Protein AF-A0AAW8BSP0-F1 (afdb_monomer)

Solvent-accessible surface area (backbone atoms only — not comparable to full-atom values): 15642 Å² total; per-residue (Å²): 99,43,58,55,54,44,43,53,48,24,67,73,67,71,40,68,67,51,38,51,46,32,51,64,54,60,49,64,58,32,33,24,66,40,60,62,90,90,38,46,43,70,46,43,40,60,46,49,47,79,73,30,43,68,37,95,66,91,45,80,42,33,35,24,36,36,39,100,58,91,50,92,86,66,68,40,82,83,30,73,35,34,33,34,24,55,13,67,70,35,55,87,58,88,92,28,16,53,53,50,27,48,71,46,22,64,62,52,14,68,76,49,76,31,57,40,44,40,22,22,35,53,29,28,36,36,30,74,41,82,73,48,71,69,46,53,52,51,45,50,50,45,39,76,39,87,77,64,96,67,80,58,65,72,45,44,76,48,29,34,70,63,43,46,52,54,41,25,57,38,42,67,72,70,46,50,72,70,56,41,27,53,47,33,34,67,68,10,29,46,63,61,52,49,51,51,51,56,44,65,41,23,49,60,55,39,50,43,47,51,57,43,48,57,55,44,57,64,50,22,79,84,30,69,69,49,43,50,51,66,69,30,65,69,46,34,41,23,43,14,52,43,26,45,45,21,38,42,56,71,72,40,78,85,67,54,84,42,21,60,59,23,17,55,51,26,52,55,44,34,76,72,37,97,43,70,69,56,26,52,27,17,49,37,34,19,52,21,20,46,52,42,39,76,71,66,54,67,74,131

Mean predicted aligned error: 4.92 Å

Secondary structure (DSSP, 8-state):
-HHHHHHHHHHHH--HHHHHHHHHHHSPPEEEEEE-TTS-HHHHHHHHTTTSEE-SSS-SEEEEEEESB--TT---TTEEEEEEE-GGGS-SSTT-HHHHHHHHHHHHHHHHSS-EEEE-HHHHHHHHS---HHHHHHHHHHHH-S--S---HHHHHHHHHHHHHHHHHHHHTT--HHHHHHHHHHHT-HHHHHHHHHHHTHHHHHHHHHHHHHHHHHHHTT-HHHHHHHHSHHHHHHHHHHHHHHHHHTT-----SSHHHHHHHHH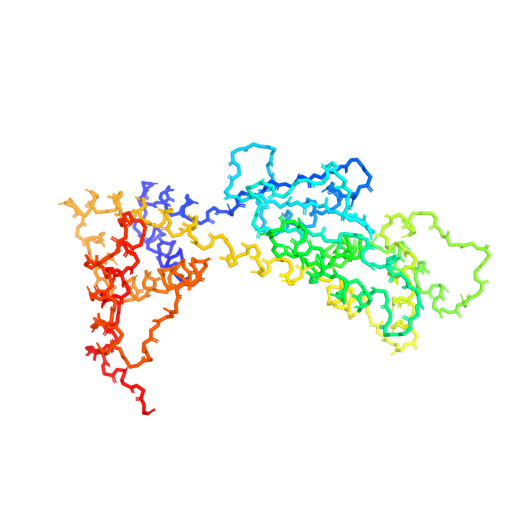HHHHHS-SHHHHHHHHHHHHHHHHHHHTT----

Structure (mmCIF, N/CA/C/O backbone):
data_AF-A0AAW8BSP0-F1
#
_entry.id   AF-A0AAW8BSP0-F1
#
loop_
_atom_site.group_PDB
_atom_site.id
_atom_site.type_symbol
_atom_site.label_atom_id
_atom_site.label_alt_id
_atom_site.label_comp_id
_atom_site.label_asym_id
_atom_site.label_entity_id
_atom_site.label_seq_id
_atom_site.pdbx_PDB_ins_code
_atom_site.Cartn_x
_atom_site.Cartn_y
_atom_site.Cartn_z
_atom_site.occupancy
_atom_site.B_iso_or_equiv
_atom_site.auth_seq_id
_atom_site.auth_comp_id
_atom_site.auth_asym_id
_atom_site.auth_atom_id
_atom_site.pdbx_PDB_model_num
ATOM 1 N N . MET A 1 1 ? -2.019 -6.595 11.411 1.00 85.69 1 MET A N 1
ATOM 2 C CA . MET A 1 1 ? -2.309 -6.876 12.837 1.00 85.69 1 MET A CA 1
ATOM 3 C C . MET A 1 1 ? -3.800 -7.025 13.116 1.00 85.69 1 MET A C 1
ATOM 5 O O . MET A 1 1 ? -4.221 -8.151 13.319 1.00 85.69 1 MET A O 1
ATOM 9 N N . PHE A 1 2 ? -4.626 -5.964 13.109 1.00 92.69 2 PHE A N 1
ATOM 10 C CA . PHE A 1 2 ? -6.056 -6.115 13.465 1.00 92.69 2 PHE A CA 1
ATOM 11 C C . PHE A 1 2 ? -6.812 -7.033 12.495 1.00 92.69 2 PHE A C 1
ATOM 13 O O . PHE A 1 2 ? -7.542 -7.918 12.922 1.00 92.69 2 PHE A O 1
ATOM 20 N N . VAL A 1 3 ? -6.571 -6.863 11.190 1.00 93.31 3 VAL A N 1
ATOM 21 C CA . VAL A 1 3 ? -7.114 -7.730 10.130 1.00 93.31 3 VAL A CA 1
ATOM 22 C C . VAL A 1 3 ? -6.788 -9.203 10.401 1.00 93.31 3 VAL A C 1
ATOM 24 O O . VAL A 1 3 ? -7.657 -10.058 10.259 1.00 93.31 3 VAL A O 1
ATOM 27 N N . ASP A 1 4 ? -5.557 -9.500 10.824 1.00 93.62 4 ASP A N 1
ATOM 28 C CA . ASP A 1 4 ? -5.098 -10.867 11.084 1.00 93.62 4 ASP A CA 1
ATOM 29 C C . ASP A 1 4 ? -5.803 -11.461 12.309 1.00 93.62 4 ASP A C 1
ATOM 31 O O . ASP A 1 4 ? -6.301 -12.585 12.242 1.00 93.62 4 ASP A O 1
ATOM 35 N N . GLN A 1 5 ? -5.916 -10.680 13.391 1.00 95.25 5 GLN A N 1
ATOM 36 C CA . GLN A 1 5 ? -6.641 -11.065 14.606 1.00 95.25 5 GLN A CA 1
ATOM 37 C C . GLN A 1 5 ? -8.118 -11.346 14.307 1.00 95.25 5 GLN A C 1
ATOM 39 O O . GLN A 1 5 ? -8.630 -12.411 14.650 1.00 95.25 5 GLN A O 1
ATOM 44 N N . LEU A 1 6 ? -8.785 -10.443 13.585 1.00 96.50 6 LEU A N 1
ATOM 45 C CA . LEU A 1 6 ? -10.183 -10.607 13.188 1.00 96.50 6 LEU A CA 1
ATOM 46 C C . LEU A 1 6 ? -10.377 -11.801 12.244 1.00 96.50 6 LEU A C 1
ATOM 48 O O . LEU A 1 6 ? -11.334 -12.554 12.391 1.00 96.50 6 LEU A O 1
ATOM 52 N N . THR A 1 7 ? -9.457 -12.023 11.305 1.00 95.00 7 THR A N 1
ATOM 53 C CA . THR A 1 7 ? -9.506 -13.180 10.398 1.00 95.00 7 THR A CA 1
ATOM 54 C C . THR A 1 7 ? -9.348 -14.490 11.164 1.00 95.00 7 THR A C 1
ATOM 56 O O . THR A 1 7 ? -10.057 -15.461 10.895 1.00 95.00 7 THR A O 1
ATOM 59 N N . GLN A 1 8 ? -8.430 -14.538 12.131 1.00 93.88 8 GLN A N 1
ATOM 60 C CA . GLN A 1 8 ? -8.238 -15.716 12.969 1.00 93.88 8 GLN A CA 1
ATOM 61 C C . GLN A 1 8 ? -9.464 -15.977 13.850 1.00 93.88 8 GLN A C 1
ATOM 63 O O . GLN A 1 8 ? -9.906 -17.122 13.951 1.00 93.88 8 GLN A O 1
ATOM 68 N N . PHE A 1 9 ? -10.037 -14.930 14.443 1.00 96.19 9 PHE A N 1
ATOM 69 C CA . PHE A 1 9 ? -11.263 -15.021 15.229 1.00 96.19 9 PHE A CA 1
ATOM 70 C C . PHE A 1 9 ? -12.445 -15.513 14.385 1.00 96.19 9 PHE A C 1
ATOM 72 O O . PHE A 1 9 ? -13.088 -16.491 14.759 1.00 96.19 9 PHE A O 1
ATOM 79 N N . ALA A 1 10 ? -12.660 -14.937 13.199 1.00 95.06 10 ALA A N 1
ATOM 80 C CA . ALA A 1 10 ? -13.721 -15.342 12.278 1.00 95.06 10 ALA A CA 1
ATOM 81 C C . ALA A 1 10 ? -13.650 -16.834 11.911 1.00 95.06 10 ALA A C 1
ATOM 83 O O . ALA A 1 10 ? -14.671 -17.517 11.878 1.00 95.06 10 ALA A O 1
ATOM 84 N N . ARG A 1 11 ? -12.438 -17.364 11.687 1.00 93.81 11 ARG A N 1
ATOM 85 C CA . ARG A 1 11 ? -12.227 -18.796 11.409 1.00 93.81 11 ARG A CA 1
ATOM 86 C C . ARG A 1 11 ? -12.615 -19.696 12.582 1.00 93.81 11 ARG A C 1
ATOM 88 O O . ARG A 1 11 ? -13.077 -20.804 12.345 1.00 93.81 11 ARG A O 1
ATOM 95 N N . ARG A 1 12 ? -12.406 -19.245 13.824 1.00 93.19 12 ARG A N 1
ATOM 96 C CA . ARG A 1 12 ? -12.744 -20.007 15.039 1.00 93.19 12 ARG A CA 1
ATOM 97 C C . ARG A 1 12 ? -14.230 -19.932 15.378 1.00 93.19 12 ARG A C 1
ATOM 99 O O . ARG A 1 12 ? -14.793 -20.934 15.792 1.00 93.19 12 ARG A O 1
ATOM 106 N N . ALA A 1 13 ? -14.842 -18.762 15.202 1.00 90.50 13 ALA A N 1
ATOM 107 C CA . ALA A 1 13 ? -16.245 -18.531 15.533 1.00 90.50 13 ALA A CA 1
ATOM 108 C C . ALA A 1 13 ? -17.213 -19.268 14.591 1.00 90.50 13 ALA A C 1
ATOM 110 O O . ALA A 1 13 ? -18.338 -19.551 14.982 1.00 90.50 13 ALA A O 1
ATOM 111 N N . ALA A 1 14 ? -16.787 -19.564 13.354 1.00 85.62 14 ALA A N 1
ATOM 112 C CA . ALA A 1 14 ? -17.609 -20.191 12.312 1.00 85.62 14 ALA A CA 1
ATOM 113 C C . ALA A 1 14 ? -18.944 -19.459 12.017 1.00 85.62 14 ALA A C 1
ATOM 115 O O . ALA A 1 14 ? -19.852 -20.035 11.422 1.00 85.62 14 ALA A O 1
ATOM 116 N N . ASP A 1 15 ? -19.049 -18.173 12.377 1.00 93.00 15 ASP A N 1
ATOM 117 C CA . ASP A 1 15 ? -20.200 -17.312 12.089 1.00 93.00 15 ASP A CA 1
ATOM 118 C C . ASP A 1 15 ? -19.992 -16.567 10.759 1.00 93.00 15 ASP A C 1
ATOM 120 O O . ASP A 1 15 ? -19.016 -15.830 10.567 1.00 93.00 15 ASP A O 1
ATOM 124 N N . GLN A 1 16 ? -20.941 -16.728 9.834 1.00 94.19 16 GLN A N 1
ATOM 125 C CA . GLN A 1 16 ? -20.895 -16.116 8.506 1.00 94.19 16 GLN A CA 1
ATOM 126 C C . GLN A 1 16 ? -20.916 -14.579 8.547 1.00 94.19 16 GLN A C 1
ATOM 128 O O . GLN A 1 16 ? -20.313 -13.937 7.685 1.00 94.19 16 GLN A O 1
ATOM 133 N N . ARG A 1 17 ? -21.563 -13.971 9.547 1.00 95.75 17 ARG A N 1
ATOM 134 C CA . ARG A 1 17 ? -21.595 -12.512 9.736 1.00 95.75 17 ARG A CA 1
ATOM 135 C C . ARG A 1 17 ? -20.207 -11.995 10.096 1.00 95.75 17 ARG A C 1
ATOM 137 O O . ARG A 1 17 ? -19.723 -11.061 9.461 1.00 95.75 17 ARG A O 1
ATOM 144 N N . ILE A 1 18 ? -19.531 -12.654 11.039 1.00 96.56 18 ILE A N 1
ATOM 145 C CA . ILE A 1 18 ? -18.160 -12.309 11.451 1.00 96.56 18 ILE A CA 1
ATOM 146 C C . ILE A 1 18 ? -17.188 -12.531 10.286 1.00 96.56 18 ILE A C 1
ATOM 148 O O . ILE A 1 18 ? -16.335 -11.682 10.021 1.00 96.56 18 ILE A O 1
ATOM 152 N N . ALA A 1 19 ? -17.352 -13.619 9.528 1.00 96.38 19 ALA A N 1
ATOM 153 C CA . ALA A 1 19 ? -16.568 -13.869 8.319 1.00 96.38 19 ALA A CA 1
ATOM 154 C C . ALA A 1 19 ? -16.761 -12.773 7.254 1.00 96.38 19 ALA A C 1
ATOM 156 O O . ALA A 1 19 ? -15.785 -12.330 6.645 1.00 96.38 19 ALA A O 1
ATOM 157 N N . ALA A 1 20 ? -17.991 -12.288 7.058 1.00 96.88 20 ALA A N 1
ATOM 158 C CA . ALA A 1 20 ? -18.279 -11.197 6.130 1.00 96.88 20 ALA A CA 1
ATOM 159 C C . ALA A 1 20 ? -17.648 -9.866 6.578 1.00 96.88 20 ALA A C 1
ATOM 161 O O . ALA A 1 20 ? -17.080 -9.154 5.745 1.00 96.88 20 ALA A O 1
ATOM 162 N N . ILE A 1 21 ? -17.690 -9.550 7.878 1.00 97.56 21 ILE A N 1
ATOM 163 C CA . ILE A 1 21 ? -17.008 -8.377 8.451 1.00 97.56 21 ILE A CA 1
ATOM 164 C C . ILE A 1 21 ? -15.495 -8.491 8.216 1.00 97.56 21 ILE A C 1
ATOM 166 O O . ILE A 1 21 ? -14.883 -7.576 7.659 1.00 97.56 21 ILE A O 1
ATOM 170 N N . ALA A 1 22 ? -14.894 -9.637 8.554 1.00 96.81 22 ALA A N 1
ATOM 171 C CA . ALA A 1 22 ? -13.467 -9.887 8.361 1.00 96.81 22 ALA A CA 1
ATOM 172 C C . ALA A 1 22 ? -13.041 -9.717 6.893 1.00 96.81 22 ALA A C 1
ATOM 174 O O . ALA A 1 22 ? -12.048 -9.045 6.613 1.00 96.81 22 ALA A O 1
ATOM 175 N N . ALA A 1 23 ? -13.820 -10.254 5.949 1.00 95.50 23 ALA A N 1
ATOM 176 C CA . ALA A 1 23 ? -13.547 -10.133 4.519 1.00 95.50 23 ALA A CA 1
ATOM 177 C C . ALA A 1 23 ? -13.573 -8.674 4.030 1.00 95.50 23 ALA A C 1
ATOM 179 O O . ALA A 1 23 ? -12.696 -8.273 3.262 1.00 95.50 23 ALA A O 1
ATOM 180 N N . ARG A 1 24 ? -14.527 -7.8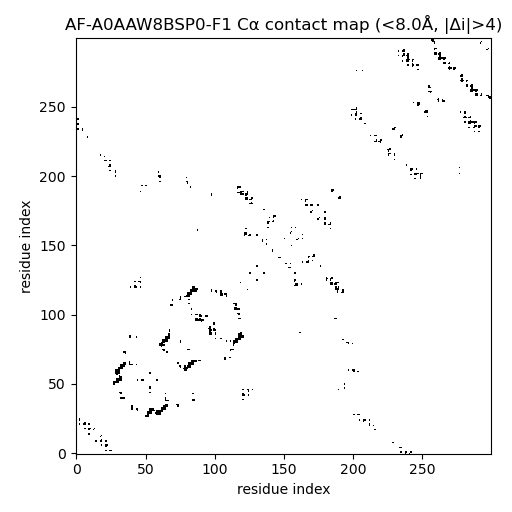51 4.493 1.00 94.62 24 ARG A N 1
ATOM 181 C CA . ARG A 1 24 ? -14.589 -6.421 4.127 1.00 94.62 24 ARG A CA 1
ATOM 182 C C . ARG A 1 24 ? -13.399 -5.632 4.664 1.00 94.62 24 ARG A C 1
ATOM 184 O O . ARG A 1 24 ? -12.837 -4.805 3.946 1.00 94.62 24 ARG A O 1
ATOM 191 N N . VAL A 1 25 ? -12.992 -5.899 5.903 1.00 95.12 25 VAL A N 1
ATOM 192 C CA . VAL A 1 25 ? -11.829 -5.243 6.521 1.00 95.12 25 VAL A CA 1
ATOM 193 C C . VAL A 1 25 ? -10.529 -5.662 5.827 1.00 95.12 25 VAL A C 1
ATOM 195 O O . VAL A 1 25 ? -9.652 -4.823 5.622 1.00 95.12 25 VAL A O 1
ATOM 198 N N . ALA A 1 26 ? -10.422 -6.930 5.418 1.00 94.25 26 ALA A N 1
ATOM 199 C CA . ALA A 1 26 ? -9.259 -7.491 4.729 1.00 94.25 26 ALA A CA 1
ATOM 200 C C . ALA A 1 26 ? -9.170 -7.135 3.235 1.00 94.25 26 ALA A C 1
ATOM 202 O O . ALA A 1 26 ? -8.127 -7.359 2.619 1.00 94.25 26 ALA A O 1
ATOM 203 N N . ALA A 1 27 ? -10.240 -6.606 2.635 1.00 94.38 27 ALA A N 1
ATOM 204 C CA . ALA A 1 27 ? -10.259 -6.282 1.215 1.00 94.38 27 ALA A CA 1
ATOM 205 C C . ALA A 1 27 ? -9.121 -5.302 0.853 1.00 94.38 27 ALA A C 1
ATOM 207 O O . ALA A 1 27 ? -8.896 -4.331 1.586 1.00 94.38 27 ALA A O 1
ATOM 208 N N . PRO A 1 28 ? -8.427 -5.477 -0.288 1.00 94.81 28 PRO A N 1
ATOM 209 C CA . PRO A 1 28 ? -7.423 -4.517 -0.732 1.00 94.81 28 PRO A CA 1
ATOM 210 C C . PRO A 1 28 ? -7.990 -3.095 -0.854 1.00 94.81 28 PRO A C 1
ATOM 212 O O . PRO A 1 28 ? -9.195 -2.882 -1.045 1.00 94.81 28 PRO A O 1
ATOM 215 N N . LEU A 1 29 ? -7.120 -2.092 -0.736 1.00 96.06 29 LEU A N 1
ATOM 216 C CA . LEU A 1 29 ? -7.512 -0.713 -1.020 1.00 96.06 29 LEU A CA 1
ATOM 217 C C . LEU A 1 29 ? -7.855 -0.563 -2.500 1.00 96.06 29 LEU A C 1
ATOM 219 O O . LEU A 1 29 ? -7.195 -1.145 -3.364 1.00 96.06 29 LEU A O 1
ATOM 223 N N . ARG A 1 30 ? -8.884 0.233 -2.778 1.00 97.56 30 ARG A N 1
ATOM 224 C CA . ARG A 1 30 ? -9.273 0.600 -4.134 1.00 97.56 30 ARG A CA 1
ATOM 225 C C . ARG A 1 30 ? -8.497 1.837 -4.548 1.00 97.56 30 ARG A C 1
ATOM 227 O O . ARG A 1 30 ? -8.588 2.867 -3.882 1.00 97.56 30 ARG A O 1
ATOM 234 N N . VAL A 1 31 ? -7.752 1.744 -5.639 1.00 98.19 31 VAL A N 1
ATOM 235 C CA . VAL A 1 31 ? -6.923 2.840 -6.150 1.00 98.19 31 VAL A CA 1
ATOM 236 C C . VAL A 1 31 ? -7.391 3.200 -7.547 1.00 98.19 31 VAL A C 1
ATOM 238 O O . VAL A 1 31 ? -7.557 2.324 -8.390 1.00 98.19 31 VAL A O 1
ATOM 241 N N . ARG A 1 32 ? -7.573 4.488 -7.818 1.00 98.06 32 ARG A N 1
ATOM 242 C CA . ARG A 1 32 ? -7.823 4.981 -9.171 1.00 98.06 32 ARG A CA 1
ATOM 243 C C . ARG A 1 32 ? -6.571 5.651 -9.706 1.00 98.06 32 ARG A C 1
ATOM 245 O O . ARG A 1 32 ? -6.010 6.536 -9.066 1.00 98.06 32 ARG A O 1
ATOM 252 N N . VAL A 1 33 ? -6.147 5.228 -10.892 1.00 98.12 33 VAL A N 1
ATOM 253 C CA . VAL A 1 33 ? -4.972 5.769 -11.583 1.00 98.12 33 VAL A CA 1
ATOM 254 C C . VAL A 1 33 ? -5.448 6.695 -12.694 1.00 98.12 33 VAL A C 1
ATOM 256 O O . VAL A 1 33 ? -6.197 6.272 -13.572 1.00 98.12 33 VAL A O 1
ATOM 259 N N . ARG A 1 34 ? -5.033 7.962 -12.648 1.00 96.25 34 ARG A N 1
ATOM 260 C CA . ARG A 1 34 ? -5.441 9.019 -13.588 1.00 96.25 34 ARG A CA 1
ATOM 261 C C . ARG A 1 34 ? -4.217 9.656 -14.231 1.00 96.25 34 ARG A C 1
ATOM 263 O O . ARG A 1 34 ? -3.118 9.554 -13.704 1.00 96.25 34 ARG A O 1
ATOM 270 N N . GLY A 1 35 ? -4.399 10.295 -15.377 1.00 95.75 35 GLY A N 1
ATOM 271 C CA . GLY A 1 35 ? -3.331 11.000 -16.079 1.00 95.75 35 GLY A CA 1
ATOM 272 C C . GLY A 1 35 ? -3.694 11.263 -17.531 1.00 95.75 35 GLY A C 1
ATOM 273 O O . GLY A 1 35 ? -4.653 10.693 -18.057 1.00 95.75 35 GLY A O 1
ATOM 274 N N . ARG A 1 36 ? -2.935 12.147 -18.180 1.00 94.69 36 ARG A N 1
ATOM 275 C CA . ARG A 1 36 ? -3.124 12.464 -19.602 1.00 94.69 36 ARG A CA 1
ATOM 276 C C . ARG A 1 36 ? -2.783 11.267 -20.496 1.00 94.69 36 ARG A C 1
ATOM 278 O O . ARG A 1 36 ? -2.034 10.367 -20.114 1.00 94.69 36 ARG A O 1
ATOM 285 N N . LEU A 1 37 ? -3.280 11.266 -21.732 1.00 92.12 37 LEU A N 1
ATOM 286 C CA . LEU A 1 37 ? -2.928 10.226 -22.701 1.00 92.12 37 LEU A CA 1
ATOM 287 C C . LEU A 1 37 ? -1.404 10.154 -22.907 1.00 92.12 37 LEU A C 1
ATOM 289 O O . LEU A 1 37 ? -0.706 11.167 -22.971 1.00 92.12 37 LEU A O 1
ATOM 293 N N . GLY A 1 38 ? -0.882 8.928 -22.992 1.00 92.62 38 GLY A N 1
ATOM 294 C CA . GLY A 1 38 ? 0.531 8.667 -23.275 1.00 92.62 38 GLY A CA 1
ATOM 295 C C . GLY A 1 38 ? 1.485 8.683 -22.073 1.00 92.62 38 GLY A C 1
ATOM 296 O O . GLY A 1 38 ? 2.639 8.287 -22.244 1.00 92.62 38 GLY A O 1
ATOM 297 N N . VAL A 1 39 ? 1.049 9.043 -20.856 1.00 95.94 39 VAL A N 1
ATOM 298 C CA . VAL A 1 39 ? 1.916 8.973 -19.648 1.00 95.94 39 VAL A CA 1
ATOM 299 C C . VAL A 1 39 ? 2.081 7.560 -19.096 1.00 95.94 39 VAL A C 1
ATOM 301 O O . VAL A 1 39 ? 2.918 7.333 -18.232 1.00 95.94 39 VAL A O 1
ATOM 304 N N . GLY A 1 40 ? 1.320 6.590 -19.609 1.00 96.25 40 GLY A N 1
ATOM 305 C CA . GLY A 1 40 ? 1.412 5.187 -19.199 1.00 96.25 40 GLY A CA 1
ATOM 306 C C . GLY A 1 40 ? 0.534 4.814 -18.003 1.00 96.25 40 GLY A C 1
ATOM 307 O O . GLY A 1 40 ? 0.916 3.940 -17.229 1.00 96.25 40 GLY A O 1
ATOM 308 N N . CYS A 1 41 ? -0.646 5.432 -17.852 1.00 97.06 41 CYS A N 1
ATOM 309 C CA . CYS A 1 41 ? -1.601 5.090 -16.790 1.00 97.06 41 CYS A CA 1
ATOM 310 C C . CYS A 1 41 ? -1.949 3.597 -16.756 1.00 97.06 41 CYS A C 1
ATOM 312 O O . CYS A 1 41 ? -1.995 3.023 -15.676 1.00 97.06 41 CYS A O 1
ATOM 314 N N . SER A 1 42 ? -2.143 2.951 -17.911 1.00 96.62 42 SER A N 1
ATOM 315 C CA . SER A 1 42 ? -2.439 1.512 -17.987 1.00 96.62 42 SER A CA 1
ATOM 316 C C . SER A 1 42 ? -1.294 0.651 -17.445 1.00 96.62 42 SER A C 1
ATOM 318 O O . SER A 1 42 ? -1.531 -0.309 -16.714 1.00 96.62 42 SER A O 1
ATOM 320 N N . THR A 1 43 ? -0.048 1.021 -17.746 1.00 96.69 43 THR A N 1
ATOM 321 C CA . THR A 1 43 ? 1.154 0.351 -17.237 1.00 96.69 43 THR A CA 1
ATOM 322 C C . THR A 1 43 ? 1.266 0.496 -15.721 1.00 96.69 43 THR A C 1
ATOM 324 O O . THR A 1 43 ? 1.450 -0.499 -15.022 1.00 96.69 43 THR A O 1
ATOM 327 N N . VAL A 1 44 ? 1.097 1.718 -15.201 1.00 97.81 44 VAL A N 1
ATOM 328 C CA . VAL A 1 44 ? 1.124 1.987 -13.754 1.00 97.81 44 VAL A CA 1
ATOM 329 C C . VAL A 1 44 ? -0.018 1.255 -13.047 1.00 97.81 44 VAL A C 1
ATOM 331 O O . VAL A 1 44 ? 0.222 0.566 -12.062 1.00 97.81 44 VAL A O 1
ATOM 334 N N . ALA A 1 45 ? -1.241 1.322 -13.579 1.00 98.00 45 ALA A N 1
ATOM 335 C CA . ALA A 1 45 ? -2.400 0.593 -13.068 1.00 98.00 45 ALA A CA 1
ATOM 336 C C . ALA A 1 45 ? -2.137 -0.914 -12.986 1.00 98.00 45 ALA A C 1
ATOM 338 O O . ALA A 1 45 ? -2.359 -1.527 -11.944 1.00 98.00 45 ALA A O 1
ATOM 339 N N . ARG A 1 46 ? -1.599 -1.518 -14.050 1.00 97.19 46 ARG A N 1
ATOM 340 C CA . ARG A 1 46 ? -1.271 -2.946 -14.059 1.00 97.19 46 ARG A CA 1
ATOM 341 C C . ARG A 1 46 ? -0.209 -3.302 -13.017 1.00 97.19 46 ARG A C 1
ATOM 343 O O . ARG A 1 46 ? -0.339 -4.335 -12.366 1.00 97.19 46 ARG A O 1
ATOM 350 N N . ALA A 1 47 ? 0.809 -2.459 -12.834 1.00 96.56 47 ALA A N 1
ATOM 351 C CA . ALA A 1 47 ? 1.828 -2.678 -11.810 1.00 96.56 47 ALA A CA 1
ATOM 352 C C . ALA A 1 47 ? 1.215 -2.598 -10.403 1.00 96.56 47 ALA A C 1
ATOM 354 O O . ALA A 1 47 ? 1.367 -3.523 -9.607 1.00 96.56 47 ALA A O 1
ATOM 355 N N . LEU A 1 48 ? 0.447 -1.543 -10.119 1.00 97.62 48 LEU A N 1
ATOM 356 C CA . LEU A 1 48 ? -0.219 -1.334 -8.830 1.00 97.62 48 LEU A CA 1
ATOM 357 C C . LEU A 1 48 ? -1.284 -2.396 -8.516 1.00 97.62 48 LEU A C 1
ATOM 359 O O . LEU A 1 48 ? -1.502 -2.712 -7.345 1.00 97.62 48 LEU A O 1
ATOM 363 N N . GLY A 1 49 ? -1.880 -3.009 -9.541 1.00 96.88 49 GLY A N 1
ATOM 364 C CA . GLY A 1 49 ? -2.838 -4.112 -9.421 1.00 96.88 49 GLY A CA 1
ATOM 365 C C . GLY A 1 49 ? -2.309 -5.354 -8.692 1.00 96.88 49 GLY A C 1
ATOM 366 O O . GLY A 1 49 ? -3.085 -6.238 -8.343 1.00 96.88 49 GLY A O 1
ATOM 367 N N . ARG A 1 50 ? -0.997 -5.441 -8.429 1.00 94.81 50 ARG A N 1
ATOM 368 C CA . ARG A 1 50 ? -0.402 -6.501 -7.596 1.00 94.81 50 ARG A CA 1
ATOM 369 C C . ARG A 1 50 ? -0.632 -6.310 -6.095 1.00 94.81 50 ARG A C 1
ATOM 371 O O . ARG A 1 50 ? -0.511 -7.280 -5.353 1.00 94.81 50 ARG A O 1
ATOM 378 N N . TRP A 1 51 ? -0.967 -5.097 -5.659 1.00 96.50 51 TRP A N 1
ATOM 379 C CA . TRP A 1 51 ? -1.186 -4.759 -4.246 1.00 96.50 51 TRP A CA 1
ATOM 380 C C . TRP A 1 51 ? -2.572 -4.182 -3.968 1.00 96.50 51 TRP A C 1
ATOM 382 O O . TRP A 1 51 ? -3.061 -4.265 -2.842 1.00 96.50 51 TRP A O 1
ATOM 392 N N . PHE A 1 52 ? -3.198 -3.587 -4.981 1.00 97.50 52 PHE A N 1
ATOM 393 C CA . PHE A 1 52 ? -4.435 -2.832 -4.842 1.00 97.50 52 PHE A CA 1
ATOM 394 C C . PHE A 1 52 ? -5.477 -3.288 -5.856 1.00 97.50 52 PHE A C 1
ATOM 396 O O . PHE A 1 52 ? -5.150 -3.791 -6.929 1.00 97.50 52 PHE A O 1
ATOM 403 N N . THR A 1 53 ? -6.744 -3.035 -5.546 1.00 97.81 53 THR A N 1
ATOM 404 C CA . THR A 1 53 ? -7.827 -3.174 -6.520 1.00 97.81 53 THR A CA 1
ATOM 405 C C . THR A 1 53 ? -7.876 -1.896 -7.347 1.00 97.81 53 THR A C 1
ATOM 407 O O . THR A 1 53 ? -8.295 -0.854 -6.844 1.00 97.81 53 THR A O 1
ATOM 410 N N . VAL A 1 54 ? -7.433 -1.936 -8.604 1.00 97.75 54 VAL A N 1
ATOM 411 C CA . VAL A 1 54 ? -7.498 -0.745 -9.461 1.00 97.75 54 VAL A CA 1
ATOM 412 C C . VAL A 1 54 ? -8.911 -0.570 -10.011 1.00 97.75 54 VAL A C 1
ATOM 414 O O . VAL A 1 54 ? -9.475 -1.507 -10.571 1.00 97.75 54 VAL A O 1
ATOM 417 N N . VAL A 1 55 ? -9.487 0.620 -9.830 1.00 97.50 55 VAL A N 1
ATOM 418 C CA . VAL A 1 55 ? -10.874 0.938 -10.205 1.00 97.50 55 VAL A CA 1
ATOM 419 C C . VAL A 1 55 ? -10.963 2.263 -10.958 1.00 97.50 55 VAL A C 1
ATOM 421 O O . VAL A 1 55 ? -10.135 3.155 -10.779 1.00 97.50 55 VAL A O 1
ATOM 424 N N . GLU A 1 56 ? -12.006 2.421 -11.768 1.00 93.50 56 GLU A N 1
ATOM 425 C CA . GLU A 1 56 ? -12.279 3.668 -12.500 1.00 93.50 56 GLU A CA 1
ATOM 426 C C . GLU A 1 56 ? -13.082 4.681 -11.669 1.00 93.50 56 GLU A C 1
ATOM 428 O O . GLU A 1 56 ? -12.965 5.894 -11.855 1.00 93.50 56 GLU A O 1
ATOM 433 N N . SER A 1 57 ? -13.878 4.198 -10.712 1.00 92.06 57 SER A N 1
ATOM 434 C CA . SER A 1 57 ? -14.729 5.016 -9.844 1.00 92.06 57 SER A CA 1
ATOM 435 C C . SER A 1 57 ? -14.839 4.409 -8.443 1.00 92.06 57 SER A C 1
ATOM 437 O O . SER A 1 57 ? -14.574 3.222 -8.252 1.00 92.06 57 SER A O 1
ATOM 439 N N . GLY A 1 58 ? -15.205 5.231 -7.453 1.00 91.62 58 GLY A N 1
ATOM 440 C CA . GLY A 1 58 ? -15.370 4.776 -6.068 1.00 91.62 58 GLY A CA 1
ATOM 441 C C . GLY A 1 58 ? -14.066 4.311 -5.411 1.00 91.62 58 GLY A C 1
ATOM 442 O O . GLY A 1 58 ? -14.087 3.392 -4.596 1.00 91.62 58 GLY A O 1
ATOM 443 N N . ALA A 1 59 ? -12.932 4.902 -5.793 1.00 95.75 59 ALA A N 1
ATOM 444 C CA . ALA A 1 59 ? -11.643 4.591 -5.192 1.00 95.75 59 ALA A CA 1
ATOM 445 C C . ALA A 1 59 ? -11.529 5.136 -3.765 1.00 95.75 59 ALA A C 1
ATOM 447 O O . ALA A 1 59 ? -12.129 6.152 -3.419 1.00 95.75 59 ALA A O 1
ATOM 448 N N . ASP A 1 60 ? -10.715 4.465 -2.955 1.00 95.62 60 ASP A N 1
ATOM 449 C CA . ASP A 1 60 ? -10.325 4.961 -1.638 1.00 95.62 60 ASP A CA 1
ATOM 450 C C . ASP A 1 60 ? -9.198 5.998 -1.756 1.00 95.62 60 ASP A C 1
ATOM 452 O O . ASP A 1 60 ? -9.062 6.859 -0.889 1.00 95.62 60 ASP A O 1
ATOM 456 N N . LEU A 1 61 ? -8.385 5.896 -2.817 1.00 96.50 61 LEU A N 1
ATOM 457 C CA . LEU A 1 61 ? -7.241 6.758 -3.102 1.00 96.50 61 LEU A CA 1
ATOM 458 C C . LEU A 1 61 ? -7.126 7.030 -4.601 1.00 96.50 61 LEU A C 1
ATOM 460 O O . LEU A 1 61 ? -7.297 6.127 -5.424 1.00 96.50 61 LEU A O 1
ATOM 464 N N . ASP A 1 62 ? -6.723 8.248 -4.936 1.00 97.19 62 ASP A N 1
ATOM 465 C CA . ASP A 1 62 ? -6.392 8.639 -6.299 1.00 97.19 62 ASP A CA 1
ATOM 466 C C . ASP A 1 62 ? -4.880 8.805 -6.469 1.00 97.19 62 ASP A C 1
ATOM 468 O O . ASP A 1 62 ? -4.211 9.429 -5.641 1.00 97.19 62 ASP A O 1
ATOM 472 N N . VAL A 1 63 ? -4.351 8.279 -7.571 1.00 98.06 63 VAL A N 1
ATOM 473 C CA . VAL A 1 63 ? -2.951 8.418 -7.982 1.00 98.06 63 VAL A CA 1
ATOM 474 C C . VAL A 1 63 ? -2.910 9.115 -9.334 1.00 98.06 63 VAL A C 1
ATOM 476 O O . VAL A 1 63 ? -3.478 8.623 -10.312 1.00 98.06 63 VAL A O 1
ATOM 479 N N . GLN A 1 64 ? -2.230 10.256 -9.391 1.00 98.00 64 GLN A N 1
ATOM 480 C CA . GLN A 1 64 ? -1.991 10.985 -10.633 1.00 98.00 64 GLN A CA 1
ATOM 481 C C . GLN A 1 64 ? -0.719 10.455 -11.300 1.00 98.00 64 GLN A C 1
ATOM 483 O O . GLN A 1 64 ? 0.280 10.225 -10.633 1.00 98.00 64 GLN A O 1
ATOM 488 N N . VAL A 1 65 ? -0.721 10.274 -12.614 1.00 98.25 65 VAL A N 1
ATOM 489 C CA . VAL A 1 65 ? 0.461 9.880 -13.387 1.00 98.25 65 VAL A CA 1
ATOM 490 C C . VAL A 1 65 ? 0.848 11.029 -14.297 1.00 98.25 65 VAL A C 1
ATOM 492 O O . VAL A 1 65 ? 0.030 11.528 -15.069 1.00 98.25 65 VAL A O 1
ATOM 495 N N . ILE A 1 66 ? 2.113 11.415 -14.218 1.00 97.50 66 ILE A N 1
ATOM 496 C CA . ILE A 1 66 ? 2.751 12.390 -15.098 1.00 97.50 66 ILE A CA 1
ATOM 497 C C . ILE A 1 66 ? 3.944 11.728 -15.790 1.00 97.50 66 ILE A C 1
ATOM 499 O O . ILE A 1 66 ? 4.391 10.651 -15.394 1.00 97.50 66 ILE A O 1
ATOM 503 N N . ALA A 1 67 ? 4.463 12.363 -16.834 1.00 95.12 67 ALA A N 1
ATOM 504 C CA . ALA A 1 67 ? 5.683 11.921 -17.502 1.00 95.12 67 ALA A CA 1
ATOM 505 C C . ALA A 1 67 ? 6.445 13.134 -18.031 1.00 95.12 67 ALA A C 1
ATOM 507 O O . ALA A 1 67 ? 5.815 14.041 -18.580 1.00 95.12 67 ALA A O 1
ATOM 508 N N . GLU A 1 68 ? 7.775 13.094 -17.911 1.00 87.12 68 GLU A N 1
ATOM 509 C CA . GLU A 1 68 ? 8.759 14.083 -18.390 1.00 87.12 68 GLU A CA 1
ATOM 510 C C . GLU A 1 68 ? 8.652 15.487 -17.775 1.00 87.12 68 GLU A C 1
ATOM 512 O O . GLU A 1 68 ? 9.651 16.010 -17.290 1.00 87.12 68 GLU A O 1
ATOM 517 N N . VAL A 1 69 ? 7.478 16.111 -17.805 1.00 90.25 69 VAL A N 1
ATOM 518 C CA . VAL A 1 69 ? 7.183 17.460 -17.308 1.00 90.25 69 VAL A CA 1
ATOM 519 C C . VAL A 1 69 ? 5.758 17.509 -16.763 1.00 90.25 69 VAL A C 1
ATOM 521 O O . VAL A 1 69 ? 4.891 16.766 -17.230 1.00 90.25 69 VAL A O 1
ATOM 524 N N . VAL A 1 70 ? 5.513 18.404 -15.804 1.00 93.06 70 VAL A N 1
ATOM 525 C CA . VAL A 1 70 ? 4.152 18.765 -15.385 1.00 93.06 70 VAL A CA 1
ATOM 526 C C . VAL A 1 70 ? 3.560 19.684 -16.446 1.00 93.06 70 VAL A C 1
ATOM 528 O O . VAL A 1 70 ? 4.120 20.741 -16.739 1.00 93.06 70 VAL A O 1
ATOM 531 N N . LYS A 1 71 ? 2.450 19.268 -17.051 1.00 90.94 71 LYS A N 1
ATOM 532 C CA . LYS A 1 71 ? 1.716 20.063 -18.038 1.00 90.94 71 LYS A CA 1
ATOM 533 C C . LYS A 1 71 ? 0.542 20.811 -17.398 1.00 90.94 71 LYS A C 1
ATOM 535 O O . LYS A 1 71 ? 0.083 20.401 -16.336 1.00 90.94 71 LYS A O 1
ATOM 540 N N . PRO A 1 72 ? 0.003 21.865 -18.039 1.00 86.44 72 PRO A N 1
ATOM 541 C CA . PRO A 1 72 ? -1.164 22.585 -17.522 1.00 86.44 72 PRO A CA 1
ATOM 542 C C . PRO A 1 72 ? -2.395 21.695 -17.305 1.00 86.44 72 PRO A C 1
ATOM 544 O O . PRO A 1 72 ? -3.169 21.924 -16.380 1.00 86.44 72 PRO A O 1
ATOM 547 N N . GLU A 1 73 ? -2.576 20.670 -18.141 1.00 85.81 73 GLU A N 1
ATOM 548 C CA . GLU A 1 73 ? -3.653 19.687 -18.002 1.00 85.81 73 GLU A CA 1
ATOM 549 C C . GLU A 1 73 ? -3.418 18.642 -16.894 1.00 85.81 73 GLU A C 1
ATOM 551 O O . GLU A 1 73 ? -4.339 17.894 -16.553 1.00 85.81 73 GLU A O 1
ATOM 556 N N . ASP A 1 74 ? -2.212 18.564 -16.323 1.00 90.12 74 ASP A N 1
ATOM 557 C CA . ASP A 1 74 ? -1.927 17.651 -15.220 1.00 90.12 74 ASP A CA 1
ATOM 558 C C . ASP A 1 74 ? -2.506 18.225 -13.919 1.00 90.12 74 ASP A C 1
ATOM 560 O O . ASP A 1 74 ? -2.011 19.198 -13.356 1.00 90.12 74 ASP A O 1
ATOM 564 N N . SER A 1 75 ? -3.565 17.589 -13.416 1.00 86.12 75 SER A N 1
ATOM 565 C CA . SER A 1 75 ? -4.185 17.939 -12.138 1.00 86.12 75 SER A CA 1
ATOM 566 C C . SER A 1 75 ? -4.053 16.799 -11.140 1.00 86.12 7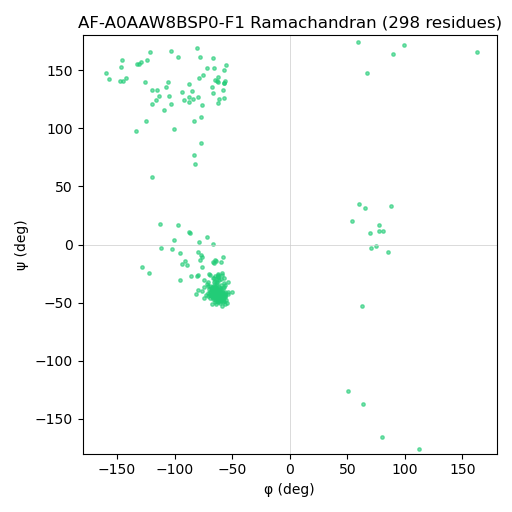5 SER A C 1
ATOM 568 O O . SER A 1 75 ? -4.525 15.686 -11.374 1.00 86.12 75 SER A O 1
ATOM 570 N N . ALA A 1 76 ? -3.470 17.099 -9.983 1.00 86.38 76 ALA A N 1
ATOM 571 C CA . ALA A 1 76 ? -3.414 16.191 -8.843 1.00 86.38 76 ALA A CA 1
ATOM 572 C C . ALA A 1 76 ? -4.526 16.459 -7.813 1.00 86.38 76 ALA A C 1
ATOM 574 O O . ALA A 1 76 ? -4.442 15.994 -6.679 1.00 86.38 76 ALA A O 1
ATOM 575 N N . SER A 1 77 ? -5.585 17.190 -8.185 1.00 89.31 77 SER A N 1
ATOM 576 C CA . SER A 1 77 ? -6.700 17.456 -7.271 1.00 89.31 77 SER A CA 1
ATOM 577 C C . SER A 1 77 ? -7.308 16.146 -6.752 1.00 89.31 77 SER A C 1
ATOM 579 O O . SER A 1 77 ? -7.634 15.234 -7.526 1.00 89.31 77 SER A O 1
ATOM 581 N N . GLY A 1 78 ? 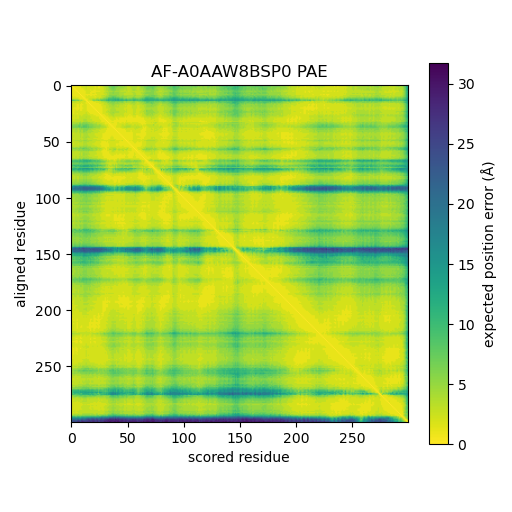-7.393 16.036 -5.423 1.00 89.06 78 GLY A N 1
ATOM 582 C CA . GLY A 1 78 ? -7.847 14.841 -4.707 1.00 89.06 78 GLY A CA 1
ATOM 583 C C . GLY A 1 78 ? -6.887 13.644 -4.744 1.00 89.06 78 GLY A C 1
ATOM 584 O O . GLY A 1 78 ? -7.183 12.627 -4.120 1.00 89.06 78 GLY A O 1
ATOM 585 N N . ALA A 1 79 ? -5.755 13.734 -5.450 1.00 94.81 79 ALA A N 1
ATOM 586 C CA . ALA A 1 79 ? -4.745 12.684 -5.463 1.00 94.81 79 ALA A CA 1
ATOM 587 C C . ALA A 1 79 ? -3.937 12.688 -4.163 1.00 94.81 79 ALA A C 1
ATOM 589 O O . ALA A 1 79 ? -3.663 13.733 -3.578 1.00 94.81 79 ALA A O 1
ATOM 590 N N . VAL A 1 80 ? -3.525 11.503 -3.722 1.00 95.88 80 VAL A N 1
ATOM 591 C CA . VAL A 1 80 ? -2.651 11.351 -2.545 1.00 95.88 80 VAL A CA 1
ATOM 592 C C . VAL A 1 80 ? -1.170 11.278 -2.917 1.00 95.88 80 VAL A C 1
ATOM 594 O O . VAL A 1 80 ? -0.299 11.414 -2.059 1.00 95.88 80 VAL A O 1
ATOM 597 N N . LEU A 1 81 ? -0.896 11.018 -4.195 1.00 97.56 81 LEU A N 1
ATOM 598 C CA . LEU A 1 81 ? 0.425 10.830 -4.773 1.00 97.56 81 LEU A CA 1
ATOM 599 C C . LEU A 1 81 ? 0.357 11.124 -6.273 1.00 97.56 81 LEU A C 1
ATOM 601 O O . LEU A 1 81 ? -0.598 10.725 -6.947 1.00 97.56 81 LEU A O 1
ATOM 605 N N . ALA A 1 82 ? 1.406 11.747 -6.794 1.00 98.12 82 ALA A N 1
ATOM 606 C CA . ALA A 1 82 ? 1.711 11.755 -8.211 1.00 98.12 82 ALA A CA 1
ATOM 607 C C . ALA A 1 82 ? 2.901 10.825 -8.513 1.00 98.12 82 ALA A C 1
ATOM 609 O O . ALA A 1 82 ? 3.873 10.753 -7.764 1.00 98.12 82 ALA A O 1
ATOM 610 N N . VAL A 1 83 ? 2.828 10.095 -9.620 1.00 98.44 83 VAL A N 1
ATOM 611 C CA . VAL A 1 83 ? 3.883 9.205 -10.106 1.00 98.44 83 VAL A CA 1
ATOM 612 C C . VAL A 1 83 ? 4.488 9.825 -11.356 1.00 98.44 83 VAL A C 1
ATOM 614 O O . VAL A 1 83 ? 3.805 9.953 -12.374 1.00 98.44 83 VAL A O 1
ATOM 617 N N . LEU A 1 84 ? 5.770 10.187 -11.290 1.00 98.06 84 LEU A N 1
ATOM 618 C CA . LEU A 1 84 ? 6.572 10.534 -12.460 1.00 98.06 84 LEU A CA 1
ATOM 619 C C . LEU A 1 84 ? 6.967 9.238 -13.169 1.00 98.06 84 LEU A C 1
ATOM 621 O O . LEU A 1 84 ? 7.996 8.632 -12.874 1.00 98.06 84 LEU A O 1
ATOM 625 N N . ASN A 1 85 ? 6.099 8.780 -14.068 1.00 97.56 85 ASN A N 1
ATOM 626 C CA . ASN A 1 85 ? 6.322 7.565 -14.836 1.00 97.56 85 ASN A CA 1
ATOM 627 C C . ASN A 1 85 ? 7.304 7.810 -15.992 1.00 97.56 85 ASN A C 1
ATOM 629 O O . ASN A 1 85 ? 7.494 8.944 -16.438 1.00 97.56 85 ASN A O 1
ATOM 633 N N . LYS A 1 86 ? 7.881 6.718 -16.508 1.00 95.38 86 LYS A N 1
ATOM 634 C CA . LYS A 1 86 ? 8.973 6.728 -17.497 1.00 95.38 86 LYS A CA 1
ATOM 635 C C . LYS A 1 86 ? 10.215 7.441 -16.967 1.00 95.38 86 LYS A C 1
ATOM 637 O O . LYS A 1 86 ? 10.924 8.126 -17.702 1.00 95.38 86 LYS A O 1
ATOM 642 N N . ALA A 1 87 ? 10.455 7.305 -15.664 1.00 95.12 87 ALA A N 1
ATOM 643 C CA . ALA A 1 87 ? 11.614 7.886 -15.003 1.00 95.12 87 ALA A CA 1
ATOM 644 C C . ALA A 1 87 ? 12.935 7.415 -15.638 1.00 95.12 87 ALA A C 1
ATOM 646 O O . ALA A 1 87 ? 13.884 8.189 -15.705 1.00 95.12 87 ALA A O 1
ATOM 647 N N . ASP A 1 88 ? 12.951 6.207 -16.206 1.00 94.00 88 ASP A N 1
ATOM 648 C CA . ASP A 1 88 ? 14.043 5.623 -16.994 1.00 94.00 88 ASP A CA 1
ATOM 649 C C . ASP A 1 88 ? 14.436 6.419 -18.254 1.00 94.00 88 ASP A C 1
ATOM 651 O O . ASP A 1 88 ? 15.526 6.217 -18.786 1.00 94.00 88 ASP A O 1
ATOM 655 N N . LEU A 1 89 ? 13.601 7.362 -18.697 1.00 91.31 89 LEU A N 1
ATOM 656 C CA . LEU A 1 89 ? 13.886 8.253 -19.825 1.00 91.31 89 LEU A CA 1
ATOM 657 C C . LEU A 1 89 ? 14.349 9.651 -19.383 1.00 91.31 89 LEU A C 1
ATOM 659 O O . LEU A 1 89 ? 14.537 10.535 -20.221 1.00 91.31 89 LEU A O 1
ATOM 663 N N . THR A 1 90 ? 14.524 9.888 -18.078 1.00 85.94 90 THR A N 1
ATOM 664 C CA . THR A 1 90 ? 14.847 11.223 -17.552 1.00 85.94 90 THR A CA 1
ATOM 665 C C . THR A 1 90 ? 16.340 11.510 -17.633 1.00 85.94 90 THR A C 1
ATOM 667 O O . THR A 1 90 ? 17.034 11.479 -16.628 1.00 85.94 90 THR A O 1
ATOM 670 N N . GLY A 1 91 ? 16.831 11.832 -18.829 1.00 78.44 91 GLY A N 1
ATOM 671 C CA . GLY A 1 91 ? 18.240 12.165 -19.052 1.00 78.44 91 GLY A CA 1
ATOM 672 C C . GLY A 1 91 ? 19.187 10.973 -18.844 1.00 78.44 91 GLY A C 1
ATOM 673 O O . GLY A 1 91 ? 18.958 10.089 -18.029 1.00 78.44 91 GLY A O 1
ATOM 674 N N . PHE A 1 92 ? 20.285 10.934 -19.596 1.00 70.31 92 PHE A N 1
ATOM 675 C CA . PHE A 1 92 ? 21.232 9.805 -19.566 1.00 70.31 92 PHE A CA 1
ATOM 676 C C . PHE A 1 92 ? 22.607 10.177 -18.982 1.00 70.31 92 PHE A C 1
ATOM 678 O O . PHE A 1 92 ? 23.581 9.463 -19.198 1.00 70.31 92 PHE A O 1
ATOM 685 N N . GLY A 1 93 ? 22.700 11.300 -18.262 1.00 71.69 93 GLY A N 1
ATOM 686 C CA . GLY A 1 93 ? 23.935 11.776 -17.628 1.00 71.69 93 GLY A CA 1
ATOM 687 C C . GLY A 1 93 ? 23.985 11.526 -16.115 1.00 71.69 93 GLY A C 1
ATOM 688 O O . GLY A 1 93 ? 22.963 11.249 -15.491 1.00 71.69 93 GLY A O 1
ATOM 689 N N . GLY A 1 94 ? 25.174 11.670 -15.521 1.00 81.81 94 GLY A N 1
ATOM 690 C CA . GLY A 1 94 ? 25.379 11.576 -14.068 1.00 81.81 94 GLY A CA 1
ATOM 691 C C . GLY A 1 94 ? 25.068 10.189 -13.493 1.00 81.81 94 GLY A C 1
ATOM 692 O O . GLY A 1 94 ? 25.408 9.176 -14.100 1.00 81.81 94 GLY A O 1
ATOM 693 N N . ASP A 1 95 ? 24.385 10.155 -12.345 1.00 85.75 95 ASP A N 1
ATOM 694 C CA . ASP A 1 95 ? 24.021 8.932 -11.602 1.00 85.75 95 ASP A CA 1
ATOM 695 C C . ASP A 1 95 ? 22.911 8.088 -12.272 1.00 85.75 95 ASP A C 1
ATOM 697 O O . ASP A 1 95 ? 22.430 7.100 -11.711 1.00 85.75 95 ASP A O 1
ATOM 701 N N . GLY A 1 96 ? 22.496 8.463 -13.486 1.00 89.69 96 GLY A N 1
ATOM 702 C CA . GLY A 1 96 ? 21.534 7.736 -14.309 1.00 89.69 96 GLY A CA 1
ATOM 703 C C . GLY A 1 96 ? 20.100 8.282 -14.250 1.00 89.69 96 GLY A C 1
ATOM 704 O O . GLY A 1 96 ? 19.771 9.146 -13.431 1.00 89.69 96 GLY A O 1
ATOM 705 N N . PRO A 1 97 ? 19.211 7.761 -15.117 1.00 92.69 97 PRO A N 1
ATOM 706 C CA . PRO A 1 97 ? 17.903 8.365 -15.375 1.00 92.69 97 PRO A CA 1
ATOM 707 C C . PRO A 1 97 ? 16.974 8.362 -14.157 1.00 92.69 97 PRO A C 1
ATOM 709 O O . PRO A 1 97 ? 16.272 9.338 -13.907 1.00 92.69 97 PRO A O 1
ATOM 712 N N . MET A 1 98 ? 17.008 7.304 -13.338 1.00 94.19 98 MET A N 1
ATOM 713 C CA . MET A 1 98 ? 16.193 7.244 -12.120 1.00 94.19 98 MET A CA 1
ATOM 714 C C . MET A 1 98 ? 16.613 8.304 -11.095 1.00 94.19 98 MET A C 1
ATOM 716 O O . MET A 1 98 ? 15.749 8.935 -10.495 1.00 94.19 98 MET A O 1
ATOM 720 N N . ALA A 1 99 ? 17.917 8.543 -10.923 1.00 93.19 99 ALA A N 1
ATOM 721 C CA . ALA A 1 99 ? 18.418 9.566 -10.007 1.00 93.19 99 ALA A CA 1
ATOM 722 C C . ALA A 1 99 ? 18.056 10.978 -10.495 1.00 93.19 99 ALA A C 1
ATOM 724 O O . ALA A 1 99 ? 17.589 11.810 -9.715 1.00 93.19 99 ALA A O 1
ATOM 725 N N . ALA A 1 100 ? 18.184 11.225 -11.800 1.00 93.81 100 ALA A N 1
ATOM 726 C CA . ALA A 1 100 ? 17.760 12.475 -12.419 1.00 93.81 100 ALA A CA 1
ATOM 727 C C . ALA A 1 100 ? 16.240 12.702 -12.301 1.00 93.81 100 ALA A C 1
ATOM 729 O O . ALA A 1 100 ? 15.804 13.819 -12.023 1.00 93.81 100 ALA A O 1
ATOM 730 N N . ALA A 1 101 ? 15.421 11.655 -12.439 1.00 95.25 101 ALA A N 1
ATOM 731 C CA . ALA A 1 101 ? 13.983 11.728 -12.180 1.00 95.25 101 ALA A CA 1
ATOM 732 C C . ALA A 1 101 ? 13.680 12.059 -10.712 1.00 95.25 101 ALA A C 1
ATOM 734 O O . ALA A 1 101 ? 12.881 12.959 -10.442 1.00 95.25 101 ALA A O 1
ATOM 735 N N . SER A 1 102 ? 14.348 11.391 -9.765 1.00 95.19 102 SER A N 1
ATOM 736 C CA . SER A 1 102 ? 14.222 11.678 -8.331 1.00 95.19 102 SER A CA 1
ATOM 737 C C . SER A 1 102 ? 14.551 13.135 -8.009 1.00 95.19 102 SER A C 1
ATOM 739 O O . SER A 1 102 ? 13.804 13.780 -7.278 1.00 95.19 102 SER A O 1
ATOM 741 N N . ALA A 1 103 ? 15.613 13.689 -8.602 1.00 94.94 103 ALA A N 1
ATOM 742 C CA . ALA A 1 103 ? 16.031 15.074 -8.376 1.00 94.94 103 ALA A CA 1
ATOM 743 C C . ALA A 1 103 ? 14.981 16.115 -8.815 1.00 94.94 103 ALA A C 1
ATOM 745 O O . ALA A 1 103 ? 14.942 17.213 -8.266 1.00 94.94 103 ALA A O 1
ATOM 746 N N . ARG A 1 104 ? 14.099 15.772 -9.764 1.00 94.88 104 ARG A N 1
ATOM 747 C CA . ARG A 1 104 ? 13.021 16.651 -10.260 1.00 94.88 104 ARG A CA 1
ATOM 748 C C . ARG A 1 104 ? 11.719 16.531 -9.469 1.00 94.88 104 ARG A C 1
ATOM 750 O O . ARG A 1 104 ? 10.861 17.408 -9.545 1.00 94.88 104 ARG A O 1
ATOM 757 N N . CYS A 1 105 ? 11.554 15.459 -8.697 1.00 97.00 105 CYS A N 1
ATOM 758 C CA . CYS A 1 105 ? 10.328 15.202 -7.945 1.00 97.00 105 CYS A CA 1
ATOM 759 C C . CYS A 1 105 ? 9.965 16.310 -6.933 1.00 97.00 105 CYS A C 1
ATOM 761 O O . CYS A 1 105 ? 8.775 16.622 -6.839 1.00 97.00 105 CYS A O 1
ATOM 763 N N . PRO A 1 106 ? 10.906 16.959 -6.211 1.00 97.62 106 PRO A N 1
ATOM 764 C CA . PRO A 1 106 ? 10.570 18.071 -5.317 1.00 97.62 106 PRO A CA 1
ATOM 765 C C . PRO A 1 106 ? 9.936 19.268 -6.037 1.00 97.62 106 PRO A C 1
ATOM 767 O O . PRO A 1 106 ? 8.925 19.792 -5.574 1.00 97.62 106 PRO A O 1
ATOM 770 N N . GLU A 1 107 ? 10.476 19.656 -7.196 1.00 96.94 107 GLU A N 1
ATOM 771 C CA . GLU A 1 107 ? 9.927 20.738 -8.025 1.00 96.94 107 GLU A CA 1
ATOM 772 C C . GLU A 1 107 ? 8.501 20.402 -8.480 1.00 96.94 107 GLU A C 1
ATOM 774 O O . GLU A 1 107 ? 7.572 21.186 -8.294 1.00 96.94 107 GLU A O 1
ATOM 779 N N . PHE A 1 108 ? 8.294 19.192 -8.999 1.00 97.06 108 PHE A N 1
ATOM 780 C CA . PHE A 1 108 ? 6.968 18.746 -9.427 1.00 97.06 108 PHE A CA 1
ATOM 781 C C . PHE A 1 108 ? 5.984 18.618 -8.264 1.00 97.06 108 PHE A C 1
ATOM 783 O O . PHE A 1 108 ? 4.794 18.875 -8.441 1.00 97.06 108 PHE A O 1
ATOM 790 N N . SER A 1 109 ? 6.470 18.264 -7.073 1.00 97.06 109 SER A N 1
ATOM 791 C CA . SER A 1 109 ? 5.641 18.214 -5.868 1.00 97.06 109 SER A CA 1
ATOM 792 C C . SER A 1 109 ? 5.140 19.604 -5.488 1.00 97.06 109 SER A C 1
ATOM 794 O O . SER A 1 109 ? 3.971 19.755 -5.138 1.00 97.06 109 SER A O 1
ATOM 796 N N . ALA A 1 110 ? 5.991 20.629 -5.609 1.00 96.38 110 ALA A N 1
ATOM 797 C CA . ALA A 1 110 ? 5.597 22.016 -5.376 1.00 96.38 110 ALA A CA 1
ATOM 798 C C . ALA A 1 110 ? 4.540 22.491 -6.387 1.00 96.38 110 ALA A C 1
ATOM 800 O O . ALA A 1 110 ? 3.589 23.164 -5.998 1.00 96.38 110 ALA A O 1
ATOM 801 N N . LEU A 1 111 ? 4.663 22.096 -7.660 1.00 95.81 111 LEU A N 1
ATOM 802 C CA . LEU A 1 111 ? 3.695 22.443 -8.708 1.00 95.81 111 LEU A CA 1
ATOM 803 C C . LEU A 1 111 ? 2.337 21.750 -8.529 1.00 95.81 111 LEU A C 1
ATOM 805 O O . LEU A 1 111 ? 1.297 22.362 -8.759 1.00 95.81 111 LEU A O 1
ATOM 809 N N . LEU A 1 112 ? 2.334 20.474 -8.138 1.00 95.56 112 LEU A N 1
ATOM 810 C CA . LEU A 1 112 ? 1.114 19.664 -8.042 1.00 95.56 112 LEU A CA 1
ATOM 811 C C . LEU A 1 112 ? 0.450 19.704 -6.659 1.00 95.56 112 LEU A C 1
ATOM 813 O O . LEU A 1 112 ? -0.687 19.255 -6.520 1.00 95.56 112 LEU A O 1
ATOM 817 N N . GLY A 1 113 ? 1.148 20.198 -5.634 1.00 95.31 113 GLY A N 1
ATOM 818 C CA . GLY A 1 113 ? 0.658 20.239 -4.252 1.00 95.31 113 GLY A CA 1
ATOM 819 C C . GLY A 1 113 ? 0.548 18.865 -3.581 1.00 95.31 113 GLY A C 1
ATOM 820 O O . GLY A 1 113 ? -0.016 18.752 -2.494 1.00 95.31 113 GLY A O 1
ATOM 821 N N . VAL A 1 114 ? 1.082 17.816 -4.207 1.00 96.12 114 VAL A N 1
ATOM 822 C CA . VAL A 1 114 ? 1.120 16.445 -3.685 1.00 96.12 114 VAL A CA 1
ATOM 823 C C . VAL A 1 114 ? 2.535 15.892 -3.823 1.00 96.12 114 VAL A C 1
ATOM 825 O O . VAL A 1 114 ? 3.269 16.333 -4.707 1.00 96.12 114 VAL A O 1
ATOM 828 N N . PRO A 1 115 ? 2.942 14.906 -3.006 1.00 97.00 115 PRO A N 1
ATOM 829 C CA . PRO A 1 115 ? 4.214 14.226 -3.213 1.00 97.00 115 PRO A CA 1
ATOM 830 C C . PRO A 1 115 ? 4.299 13.636 -4.623 1.00 97.00 115 PRO A C 1
ATOM 832 O O . PRO A 1 115 ? 3.318 13.076 -5.114 1.00 97.00 115 PRO A O 1
ATOM 835 N N . VAL A 1 116 ? 5.475 13.723 -5.239 1.00 98.38 116 VAL A N 1
ATOM 836 C CA . VAL A 1 116 ? 5.797 13.079 -6.516 1.00 98.38 116 VAL A CA 1
ATOM 837 C C . VAL A 1 116 ? 6.880 12.034 -6.284 1.00 98.38 116 VAL A C 1
ATOM 839 O O . VAL A 1 116 ? 7.873 12.325 -5.623 1.00 98.38 116 VAL A O 1
ATOM 842 N N . LEU A 1 117 ? 6.699 10.831 -6.832 1.00 98.38 117 LEU A N 1
ATOM 843 C CA . LEU A 1 117 ? 7.701 9.762 -6.799 1.00 98.38 117 LEU A CA 1
ATOM 844 C C . LEU A 1 117 ? 8.012 9.255 -8.213 1.00 98.38 117 LEU A C 1
ATOM 846 O O . LEU A 1 117 ? 7.085 9.116 -9.019 1.00 98.38 117 LEU A O 1
ATOM 850 N N . PRO A 1 118 ? 9.283 8.959 -8.535 1.00 97.75 118 PRO A N 1
ATOM 851 C CA . PRO A 1 118 ? 9.657 8.447 -9.841 1.00 97.75 118 PRO A CA 1
ATOM 852 C C . PRO A 1 118 ? 9.335 6.958 -9.955 1.00 97.75 118 PRO A C 1
ATOM 854 O O . PRO A 1 118 ? 9.502 6.184 -9.012 1.00 97.75 118 PRO A O 1
ATOM 857 N N . MET A 1 119 ? 8.906 6.539 -11.141 1.00 97.94 119 MET A N 1
ATOM 858 C CA . MET A 1 119 ? 8.670 5.135 -11.446 1.00 97.94 119 MET A CA 1
ATOM 859 C C . MET A 1 119 ? 9.024 4.823 -12.898 1.00 97.94 119 MET A C 1
ATOM 861 O O . MET A 1 119 ? 8.698 5.578 -13.815 1.00 97.94 119 MET A O 1
ATOM 865 N N . SER A 1 120 ? 9.631 3.664 -13.123 1.00 97.06 120 SER A N 1
ATOM 866 C CA . SER A 1 120 ? 9.657 3.029 -14.439 1.00 97.06 120 SER A CA 1
ATOM 867 C C . SER A 1 120 ? 8.600 1.928 -14.472 1.00 97.06 120 SER A C 1
ATOM 869 O O . SER A 1 120 ? 8.784 0.838 -13.926 1.00 97.06 120 SER A O 1
ATOM 871 N N . GLY A 1 121 ? 7.442 2.231 -15.065 1.00 95.69 121 GLY A N 1
ATOM 872 C CA . GLY A 1 121 ? 6.301 1.318 -15.076 1.00 95.69 121 GLY A CA 1
ATOM 873 C C . GLY A 1 121 ? 6.567 0.005 -15.814 1.00 95.69 121 GLY A C 1
ATOM 874 O O . GLY A 1 121 ? 6.155 -1.052 -15.338 1.00 95.69 121 GLY A O 1
ATOM 875 N N . LEU A 1 122 ? 7.264 0.049 -16.955 1.00 94.00 122 LEU A N 1
ATOM 876 C CA . LEU A 1 122 ? 7.600 -1.162 -17.713 1.00 94.00 122 LEU A CA 1
ATOM 877 C C . LEU A 1 122 ? 8.618 -2.018 -16.964 1.00 94.00 122 LEU A C 1
ATOM 879 O O . LEU A 1 122 ? 8.404 -3.221 -16.826 1.00 94.00 122 LEU A O 1
ATOM 883 N N . LEU A 1 123 ? 9.647 -1.398 -16.383 1.00 95.31 123 LEU A N 1
ATOM 884 C CA . LEU A 1 123 ? 10.618 -2.105 -15.555 1.00 95.31 123 LEU A CA 1
ATOM 885 C C . LEU A 1 123 ? 9.967 -2.756 -14.329 1.00 95.31 123 LEU A C 1
ATOM 887 O O . LEU A 1 123 ? 10.282 -3.896 -13.988 1.00 95.31 123 LEU A O 1
ATOM 891 N N . ALA A 1 124 ? 9.018 -2.062 -13.690 1.00 96.50 124 ALA A N 1
ATOM 892 C CA . ALA A 1 124 ? 8.232 -2.620 -12.595 1.00 96.50 124 ALA A CA 1
ATOM 893 C C . ALA A 1 124 ? 7.438 -3.853 -13.050 1.00 96.50 124 ALA A C 1
ATOM 895 O O . ALA A 1 124 ? 7.462 -4.880 -12.373 1.00 96.50 124 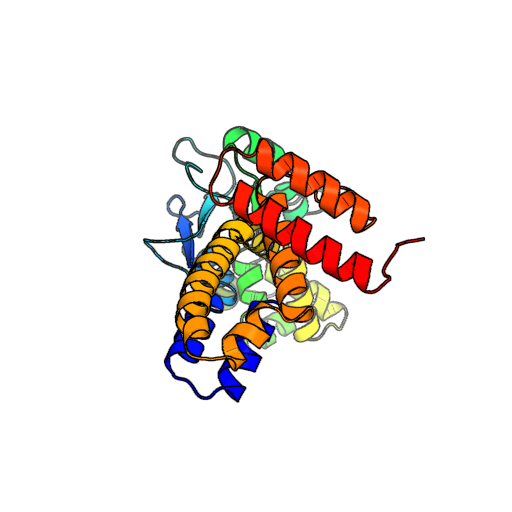ALA A O 1
ATOM 896 N N . LEU A 1 125 ? 6.775 -3.795 -14.210 1.00 95.00 125 LEU A N 1
ATOM 897 C CA . LEU A 1 125 ? 6.057 -4.947 -14.759 1.00 95.00 125 LEU A CA 1
ATOM 898 C C . LEU A 1 125 ? 6.993 -6.104 -15.101 1.00 95.00 125 LEU A C 1
ATOM 900 O O . LEU A 1 125 ? 6.694 -7.225 -14.713 1.00 95.00 125 LEU A O 1
ATOM 904 N N . ALA A 1 126 ? 8.130 -5.853 -15.748 1.00 93.50 126 ALA A N 1
ATOM 905 C CA . ALA A 1 126 ? 9.126 -6.882 -16.054 1.00 93.50 126 ALA A CA 1
ATOM 906 C C . ALA A 1 126 ? 9.724 -7.524 -14.788 1.00 93.50 126 ALA A C 1
ATOM 908 O O . ALA A 1 126 ? 10.158 -8.677 -14.793 1.00 93.50 126 ALA A O 1
ATOM 909 N N . ALA A 1 127 ? 9.763 -6.782 -13.680 1.00 94.31 127 ALA A N 1
ATOM 910 C CA . ALA A 1 127 ? 10.182 -7.310 -12.392 1.00 94.31 127 ALA A CA 1
ATOM 911 C C . ALA A 1 127 ? 9.099 -8.174 -11.734 1.00 94.31 127 ALA A C 1
ATOM 913 O O . ALA A 1 127 ? 9.420 -9.200 -11.127 1.00 94.31 127 ALA A O 1
ATOM 914 N N . LEU A 1 128 ? 7.830 -7.772 -11.819 1.00 93.12 128 LEU A N 1
ATOM 915 C CA . LEU A 1 128 ? 6.702 -8.432 -11.152 1.00 93.12 128 LEU A CA 1
ATOM 916 C C . LEU A 1 128 ? 6.201 -9.649 -11.932 1.00 93.12 128 LEU A C 1
ATOM 918 O O . LEU A 1 128 ? 5.984 -10.707 -11.339 1.00 93.12 128 LEU A O 1
ATOM 922 N N . ASP A 1 129 ? 6.104 -9.511 -13.247 1.00 90.12 129 ASP A N 1
ATOM 923 C CA . ASP A 1 129 ? 5.715 -10.554 -14.183 1.00 90.12 129 ASP A CA 1
ATOM 924 C C . ASP A 1 129 ? 6.992 -11.219 -14.700 1.00 90.12 129 ASP A C 1
ATOM 926 O O . ASP A 1 129 ? 7.933 -10.538 -15.096 1.00 90.12 129 ASP A O 1
ATOM 930 N N . ASP A 1 130 ? 7.066 -12.552 -14.689 1.00 85.38 130 ASP A N 1
ATOM 931 C CA . ASP A 1 130 ? 8.188 -13.222 -15.348 1.00 85.38 130 ASP A CA 1
ATOM 932 C C . ASP A 1 130 ? 8.141 -12.889 -16.852 1.00 85.38 130 ASP A C 1
ATOM 934 O O . ASP A 1 130 ? 7.127 -13.181 -17.498 1.00 85.38 130 ASP A O 1
ATOM 938 N N . PRO A 1 131 ? 9.200 -12.292 -17.438 1.00 86.44 131 PRO A N 1
ATOM 939 C CA . PRO A 1 131 ? 9.210 -11.954 -18.859 1.00 86.44 131 PRO A CA 1
ATOM 940 C C . PRO A 1 131 ? 9.142 -13.199 -19.763 1.00 86.44 131 PRO A C 1
ATOM 942 O O . PRO A 1 131 ? 8.849 -13.067 -20.956 1.00 86.44 131 PRO A O 1
ATOM 945 N N . GLY A 1 132 ? 9.366 -14.397 -19.213 1.00 91.06 132 GLY A N 1
ATOM 946 C CA . GLY A 1 132 ? 9.202 -15.676 -19.894 1.00 91.06 132 GLY A CA 1
ATOM 947 C C . GLY A 1 132 ? 10.467 -16.155 -20.605 1.00 91.06 132 GLY A C 1
ATOM 948 O O . GLY A 1 132 ? 11.413 -15.401 -20.848 1.00 91.06 132 GLY A O 1
ATOM 949 N N . ALA A 1 133 ? 10.486 -17.445 -20.950 1.00 92.31 133 ALA A N 1
ATOM 950 C CA . ALA A 1 133 ? 11.680 -18.131 -21.449 1.00 92.31 133 ALA A CA 1
ATOM 951 C C . ALA A 1 133 ? 12.281 -17.487 -22.713 1.00 92.31 133 ALA A C 1
ATOM 953 O O . ALA A 1 133 ? 13.499 -17.329 -22.791 1.00 92.31 133 ALA A O 1
ATOM 954 N N . ALA A 1 134 ? 11.444 -17.061 -23.665 1.00 91.62 134 ALA A N 1
ATOM 955 C CA . ALA A 1 134 ? 11.898 -16.438 -24.911 1.00 91.62 134 ALA A CA 1
ATOM 956 C C . ALA A 1 134 ? 12.630 -15.106 -24.669 1.00 91.62 134 ALA A C 1
ATOM 958 O O . ALA A 1 134 ? 13.712 -14.881 -25.210 1.00 91.62 134 ALA A O 1
ATOM 959 N N . ARG A 1 135 ? 12.093 -14.245 -23.793 1.00 92.88 135 ARG A N 1
ATOM 960 C CA . ARG A 1 135 ? 12.737 -12.970 -23.440 1.00 92.88 135 ARG A CA 1
ATOM 961 C C . ARG A 1 135 ? 14.028 -13.194 -22.657 1.00 92.88 135 ARG A C 1
ATOM 963 O O . ARG A 1 135 ? 15.016 -12.521 -22.928 1.00 92.88 135 ARG A O 1
ATOM 970 N N . TRP A 1 136 ? 14.066 -14.178 -21.755 1.00 94.94 136 TRP A N 1
ATOM 971 C CA . TRP A 1 136 ? 15.307 -14.558 -21.072 1.00 94.94 136 TRP A CA 1
ATOM 972 C C . TRP A 1 136 ? 16.378 -15.078 -22.031 1.00 94.94 136 TRP A C 1
ATOM 974 O O . TRP A 1 136 ? 17.547 -14.732 -21.871 1.00 94.94 136 TRP A O 1
ATOM 984 N N . ALA A 1 137 ? 16.006 -15.886 -23.026 1.00 92.88 137 ALA A N 1
ATOM 985 C CA . ALA A 1 137 ? 16.937 -16.351 -24.050 1.00 92.88 137 ALA A CA 1
ATOM 986 C C . ALA A 1 137 ? 17.508 -15.175 -24.858 1.00 92.88 137 ALA A C 1
ATOM 988 O O . ALA A 1 137 ? 18.723 -15.089 -25.022 1.00 92.88 137 ALA A O 1
ATOM 989 N N . ALA A 1 138 ? 16.659 -14.227 -25.265 1.00 92.62 138 ALA A N 1
ATOM 990 C CA . ALA A 1 138 ? 17.096 -13.017 -25.957 1.00 92.62 138 ALA A CA 1
ATOM 991 C C . ALA A 1 138 ? 18.047 -12.165 -25.096 1.00 92.62 138 ALA A C 1
ATOM 993 O O . ALA A 1 138 ? 19.099 -11.755 -25.572 1.00 92.62 138 ALA A O 1
ATOM 994 N N . LEU A 1 139 ? 17.742 -11.958 -23.810 1.00 94.50 139 LEU A N 1
ATOM 995 C CA . LEU A 1 139 ? 18.625 -11.227 -22.890 1.00 94.50 139 LEU A CA 1
ATOM 996 C C . LEU A 1 139 ? 19.989 -11.908 -22.716 1.00 94.50 139 LEU A C 1
ATOM 998 O O . LEU A 1 139 ? 21.009 -11.226 -22.664 1.00 94.50 139 LEU A O 1
ATOM 1002 N N . ARG A 1 140 ? 20.031 -13.245 -22.657 1.00 94.25 140 ARG A N 1
ATOM 1003 C CA . ARG A 1 140 ? 21.299 -13.992 -22.600 1.00 94.25 140 ARG A CA 1
ATOM 1004 C C . ARG A 1 140 ? 22.093 -13.876 -23.895 1.00 94.25 140 ARG A C 1
ATOM 1006 O O . ARG A 1 140 ? 23.305 -13.711 -23.825 1.00 94.25 140 ARG A O 1
ATOM 1013 N N . ALA A 1 141 ? 21.426 -13.920 -25.047 1.00 92.62 141 ALA A N 1
ATOM 1014 C CA . ALA A 1 141 ? 22.076 -13.708 -26.336 1.00 92.62 141 ALA A CA 1
ATOM 1015 C C . ALA A 1 141 ? 22.717 -12.312 -26.407 1.00 92.62 141 ALA A C 1
ATOM 1017 O O . ALA A 1 141 ? 23.891 -12.202 -26.734 1.00 92.62 141 ALA A O 1
ATOM 1018 N N . LEU A 1 142 ? 21.996 -11.269 -25.980 1.00 92.94 142 LEU A N 1
ATOM 1019 C CA . LEU A 1 142 ? 22.516 -9.896 -25.877 1.00 92.94 142 LEU A CA 1
ATOM 1020 C C . LEU A 1 142 ? 23.665 -9.756 -24.861 1.00 92.94 142 LEU A C 1
ATOM 1022 O O . LEU A 1 142 ? 24.564 -8.925 -25.007 1.00 92.94 142 LEU A O 1
ATOM 1026 N N . ALA A 1 143 ? 23.645 -10.556 -23.795 1.00 93.00 143 ALA A N 1
ATOM 1027 C CA . ALA A 1 143 ? 24.731 -10.577 -22.826 1.00 93.00 143 ALA A CA 1
ATOM 1028 C C . ALA A 1 143 ? 26.005 -11.208 -23.403 1.00 93.00 143 ALA A C 1
ATOM 1030 O O . ALA A 1 143 ? 27.088 -10.687 -23.128 1.00 93.00 143 ALA A O 1
ATOM 1031 N N . ALA A 1 144 ? 25.864 -12.262 -24.212 1.00 91.31 144 ALA A N 1
ATOM 1032 C CA . ALA A 1 144 ? 26.962 -12.946 -24.893 1.00 91.31 144 ALA A CA 1
ATOM 1033 C C . ALA A 1 144 ? 27.524 -12.144 -26.081 1.00 91.31 144 ALA A C 1
ATOM 1035 O O . ALA A 1 144 ? 28.737 -12.135 -26.272 1.00 91.31 144 ALA A O 1
ATOM 1036 N N . ASP A 1 145 ? 26.668 -11.442 -26.828 1.00 86.25 145 ASP A N 1
ATOM 1037 C CA . ASP A 1 145 ? 27.047 -10.599 -27.965 1.00 86.25 145 ASP A CA 1
ATOM 1038 C C . ASP A 1 145 ? 26.514 -9.156 -27.793 1.00 86.25 145 ASP A C 1
ATOM 1040 O O . ASP A 1 145 ? 25.310 -8.918 -27.934 1.00 86.25 145 ASP A O 1
ATOM 1044 N N . PRO A 1 146 ? 27.388 -8.176 -27.471 1.00 70.19 146 PRO A N 1
ATOM 1045 C CA . PRO A 1 146 ? 27.006 -6.776 -27.295 1.00 70.19 146 PRO A CA 1
ATOM 1046 C C . PRO A 1 146 ? 26.511 -6.076 -28.562 1.00 70.19 146 PRO A C 1
ATOM 1048 O O . PRO A 1 146 ? 25.947 -4.988 -28.430 1.00 70.19 146 PRO A O 1
ATOM 1051 N N . ALA A 1 147 ? 26.745 -6.635 -29.752 1.00 75.69 147 ALA A N 1
ATOM 1052 C CA . ALA A 1 147 ? 26.456 -5.992 -31.032 1.00 75.69 147 ALA A CA 1
ATOM 1053 C C . ALA A 1 147 ? 25.445 -6.803 -31.868 1.00 75.69 147 ALA A C 1
ATOM 1055 O O . ALA A 1 147 ? 25.734 -7.175 -33.007 1.00 75.69 147 ALA A O 1
ATOM 1056 N N . PRO A 1 148 ? 24.232 -7.066 -31.342 1.00 73.88 148 PRO A N 1
ATOM 1057 C CA . PRO A 1 148 ? 23.203 -7.753 -32.109 1.00 73.88 148 PRO A CA 1
ATOM 1058 C C . PRO A 1 148 ? 22.819 -6.924 -33.343 1.00 73.88 148 PRO A C 1
ATOM 1060 O O . PRO A 1 148 ? 22.685 -5.702 -33.273 1.00 73.88 148 PRO A O 1
ATOM 1063 N N . ALA A 1 149 ? 22.523 -7.592 -34.458 1.00 74.12 149 ALA A N 1
ATOM 1064 C CA . ALA A 1 149 ? 22.000 -6.916 -35.647 1.00 74.12 149 ALA A CA 1
ATOM 1065 C C . ALA A 1 149 ? 20.663 -6.189 -35.377 1.00 74.12 149 ALA A C 1
ATOM 1067 O O . ALA A 1 149 ? 20.363 -5.183 -36.015 1.00 74.12 149 ALA A O 1
ATOM 1068 N N . ALA A 1 150 ? 19.857 -6.690 -34.431 1.00 81.00 150 ALA A N 1
ATOM 1069 C CA . ALA A 1 150 ? 18.628 -6.047 -33.977 1.00 81.00 150 ALA A CA 1
ATOM 1070 C C . ALA A 1 150 ? 18.195 -6.544 -32.588 1.00 81.00 150 ALA A C 1
ATOM 1072 O O . ALA A 1 150 ? 18.347 -7.720 -32.256 1.00 81.00 150 ALA A O 1
ATOM 1073 N N . ILE A 1 151 ? 17.575 -5.660 -31.801 1.00 85.25 151 ILE A N 1
ATOM 1074 C CA . ILE A 1 151 ? 16.889 -6.031 -30.558 1.00 85.25 151 ILE A CA 1
ATOM 1075 C C . ILE A 1 151 ? 15.437 -6.419 -30.897 1.00 85.25 151 ILE A C 1
ATOM 1077 O O . ILE A 1 151 ? 14.735 -5.623 -31.529 1.00 85.25 151 ILE A O 1
ATOM 1081 N N . PRO A 1 152 ? 14.940 -7.602 -30.477 1.00 87.50 152 PRO A N 1
ATOM 1082 C CA . PRO A 1 152 ? 13.568 -8.016 -30.763 1.00 87.50 152 PRO A CA 1
ATOM 1083 C C . PRO A 1 152 ? 12.527 -7.019 -30.236 1.00 87.50 152 PRO A C 1
ATOM 1085 O O . PRO A 1 152 ? 12.557 -6.629 -29.067 1.00 87.50 152 PRO A O 1
ATOM 1088 N N . ARG A 1 153 ? 11.546 -6.652 -31.074 1.00 88.56 153 ARG A N 1
ATOM 1089 C CA . ARG A 1 153 ? 10.477 -5.700 -30.707 1.00 88.56 153 ARG A CA 1
ATOM 1090 C C . ARG A 1 153 ? 9.681 -6.141 -29.479 1.00 88.56 153 ARG A C 1
ATOM 1092 O O . ARG A 1 153 ? 9.327 -5.312 -28.651 1.00 88.56 153 ARG A O 1
ATOM 1099 N N . GLU A 1 154 ? 9.438 -7.440 -29.329 1.00 87.00 154 GLU A N 1
ATOM 1100 C CA . GLU A 1 154 ? 8.721 -7.997 -28.175 1.00 87.00 154 GLU A CA 1
ATOM 1101 C C . GLU A 1 154 ? 9.505 -7.904 -26.860 1.00 87.00 154 GLU A C 1
ATOM 1103 O O . GLU A 1 154 ? 8.907 -7.887 -25.778 1.00 87.00 154 GLU A O 1
ATOM 1108 N N . LEU A 1 155 ? 10.839 -7.861 -26.945 1.00 89.69 155 LEU A N 1
ATOM 1109 C CA . LEU A 1 155 ? 11.701 -7.634 -25.792 1.00 89.69 155 LEU A CA 1
ATOM 1110 C C . LEU A 1 155 ? 11.643 -6.158 -25.389 1.00 89.69 155 LEU A C 1
ATOM 1112 O O . LEU A 1 155 ? 11.402 -5.866 -24.222 1.00 89.69 155 LEU A O 1
ATOM 1116 N N . LEU A 1 156 ? 11.748 -5.243 -26.360 1.00 89.56 156 LEU A N 1
ATOM 1117 C CA . LEU A 1 156 ? 11.582 -3.802 -26.130 1.00 89.56 156 LEU A CA 1
ATOM 1118 C C . LEU A 1 156 ? 10.198 -3.465 -25.561 1.00 89.56 156 LEU A C 1
ATOM 1120 O O . LEU A 1 156 ? 10.101 -2.685 -24.622 1.00 89.56 156 LEU A O 1
ATOM 1124 N N . ALA A 1 157 ? 9.134 -4.085 -26.072 1.00 87.62 157 ALA A N 1
ATOM 1125 C CA . ALA A 1 157 ? 7.776 -3.862 -25.578 1.00 87.62 157 ALA A CA 1
ATOM 1126 C C . ALA A 1 157 ? 7.563 -4.358 -24.136 1.00 87.62 157 ALA A C 1
ATOM 1128 O O . ALA A 1 157 ? 6.700 -3.838 -23.433 1.00 87.62 157 ALA A O 1
ATOM 1129 N N . GLY A 1 158 ? 8.309 -5.383 -23.707 1.00 85.94 158 GLY A N 1
ATOM 1130 C CA . GLY A 1 158 ? 8.155 -5.991 -22.385 1.00 85.94 158 GLY A CA 1
ATOM 1131 C C . GLY A 1 158 ? 9.100 -5.449 -21.314 1.00 85.94 158 GLY A C 1
ATOM 1132 O O . GLY A 1 158 ? 8.739 -5.472 -20.143 1.00 85.94 158 GLY A O 1
ATOM 1133 N N . VAL A 1 159 ? 10.301 -5.012 -21.700 1.00 86.88 159 VAL A N 1
ATOM 1134 C CA . VAL A 1 159 ? 11.399 -4.692 -20.771 1.00 86.88 159 VAL A CA 1
ATOM 1135 C C . VAL A 1 159 ? 11.985 -3.300 -21.002 1.00 86.88 159 VAL A C 1
ATOM 1137 O O . VAL A 1 159 ? 12.608 -2.793 -20.085 1.00 86.88 159 VAL A O 1
ATOM 1140 N N . ASP A 1 160 ? 11.767 -2.700 -22.180 1.00 90.44 160 ASP A N 1
ATOM 1141 C CA . ASP A 1 160 ? 12.399 -1.463 -22.667 1.00 90.44 160 ASP A CA 1
ATOM 1142 C C . ASP A 1 160 ? 13.940 -1.501 -22.766 1.00 90.44 160 ASP A C 1
ATOM 1144 O O . ASP A 1 160 ? 14.594 -2.492 -22.439 1.00 90.44 160 ASP A O 1
ATOM 1148 N N . LEU A 1 161 ? 14.539 -0.440 -23.320 1.00 91.81 161 LEU A N 1
ATOM 1149 C CA . LEU A 1 161 ? 15.988 -0.373 -23.535 1.00 91.81 161 LEU A CA 1
ATOM 1150 C C . LEU A 1 161 ? 16.770 -0.267 -22.217 1.00 91.81 161 LEU A C 1
ATOM 1152 O O . LEU A 1 161 ? 17.848 -0.851 -22.092 1.00 91.81 161 LEU A O 1
ATOM 1156 N N . PHE A 1 162 ? 16.228 0.448 -21.233 1.00 92.75 162 PHE A N 1
ATOM 1157 C CA . PHE A 1 162 ? 16.855 0.633 -19.931 1.00 92.75 162 PHE A CA 1
ATOM 1158 C C . PHE A 1 162 ? 16.862 -0.679 -19.140 1.00 92.75 162 PHE A C 1
ATOM 1160 O O . PHE A 1 162 ? 17.907 -1.103 -18.637 1.00 92.75 162 PHE A O 1
ATOM 1167 N N . GLY A 1 163 ? 15.736 -1.393 -19.105 1.00 94.44 163 GLY A N 1
ATOM 1168 C CA . GLY A 1 163 ? 15.643 -2.711 -18.488 1.00 94.44 163 GLY A CA 1
ATOM 1169 C C . GLY A 1 163 ? 16.541 -3.747 -19.163 1.00 94.44 163 GLY A C 1
ATOM 1170 O O . GLY A 1 163 ? 17.190 -4.533 -18.464 1.00 94.44 163 GLY A O 1
ATOM 1171 N N . ILE A 1 164 ? 16.643 -3.722 -20.500 1.00 94.94 164 ILE A N 1
ATOM 1172 C CA . ILE A 1 164 ? 17.565 -4.585 -21.257 1.00 94.94 164 ILE A CA 1
ATOM 1173 C C . ILE A 1 164 ? 19.012 -4.296 -20.859 1.00 94.94 164 ILE A C 1
ATOM 1175 O O . ILE A 1 164 ? 19.749 -5.238 -20.569 1.00 94.94 164 ILE A O 1
ATOM 1179 N N . ALA A 1 165 ? 19.413 -3.024 -20.794 1.00 93.75 165 ALA A N 1
ATOM 1180 C CA . ALA A 1 165 ? 20.770 -2.640 -20.413 1.00 93.75 165 ALA A CA 1
ATOM 1181 C C . ALA A 1 165 ? 21.132 -3.142 -19.003 1.00 93.75 165 ALA A C 1
ATOM 1183 O O . ALA A 1 165 ? 22.182 -3.764 -18.821 1.00 93.75 165 ALA A O 1
ATOM 1184 N N . LEU A 1 166 ? 20.235 -2.960 -18.025 1.00 94.81 166 LEU A N 1
ATOM 1185 C CA . LEU A 1 166 ? 20.416 -3.472 -16.660 1.00 94.81 166 LEU A CA 1
ATOM 1186 C C . LEU A 1 166 ? 20.541 -4.999 -16.625 1.00 94.81 166 LEU A C 1
ATOM 1188 O O . LEU A 1 166 ? 21.419 -5.539 -15.949 1.00 94.81 166 LEU A O 1
ATOM 1192 N N . ALA A 1 167 ? 19.676 -5.706 -17.353 1.00 95.94 167 ALA A N 1
ATOM 1193 C CA . ALA A 1 167 ? 19.698 -7.162 -17.387 1.00 95.94 167 ALA A CA 1
ATOM 1194 C C . ALA A 1 167 ? 20.960 -7.707 -18.047 1.00 95.94 167 ALA A C 1
ATOM 1196 O O . ALA A 1 167 ? 21.574 -8.620 -17.504 1.00 95.94 167 ALA A O 1
ATOM 1197 N N . VAL A 1 168 ? 21.375 -7.139 -19.179 1.00 95.25 168 VAL A N 1
ATOM 1198 C CA . VAL A 1 168 ? 22.609 -7.523 -19.874 1.00 95.25 168 VAL A CA 1
ATOM 1199 C C . VAL A 1 168 ? 23.824 -7.311 -18.976 1.00 95.25 168 VAL A C 1
ATOM 1201 O O . VAL A 1 168 ? 24.642 -8.221 -18.841 1.00 95.25 168 VAL A O 1
ATOM 1204 N N . ALA A 1 169 ? 23.925 -6.156 -18.312 1.00 94.88 169 ALA A N 1
ATOM 1205 C CA . ALA A 1 169 ? 25.019 -5.876 -17.384 1.00 94.88 169 ALA A CA 1
ATOM 1206 C C . ALA A 1 169 ? 25.064 -6.890 -16.228 1.00 94.88 169 ALA A C 1
ATOM 1208 O O . ALA A 1 169 ? 26.120 -7.449 -15.937 1.00 94.88 169 ALA A O 1
ATOM 1209 N N . ALA A 1 170 ? 23.918 -7.186 -15.611 1.00 96.62 170 ALA A N 1
ATOM 1210 C CA . ALA A 1 170 ? 23.827 -8.149 -14.516 1.00 96.62 170 ALA A CA 1
ATOM 1211 C C . ALA A 1 170 ? 24.118 -9.595 -14.965 1.00 96.62 170 ALA A C 1
ATOM 1213 O O . ALA A 1 170 ? 24.812 -10.332 -14.262 1.00 96.62 170 ALA A O 1
ATOM 1214 N N . LEU A 1 171 ? 23.632 -10.005 -16.142 1.00 96.50 171 LEU A N 1
ATOM 1215 C CA . LEU A 1 171 ? 23.887 -11.331 -16.721 1.00 96.50 171 LEU A CA 1
ATOM 1216 C C . LEU A 1 171 ? 25.375 -11.535 -17.026 1.00 96.50 171 LEU A C 1
ATOM 1218 O O . LEU A 1 171 ? 25.907 -12.607 -16.746 1.00 96.50 171 LEU A O 1
ATOM 1222 N N . ARG A 1 172 ? 26.070 -10.504 -17.523 1.00 94.94 172 ARG A N 1
ATOM 1223 C CA . ARG A 1 172 ? 27.532 -10.535 -17.723 1.00 94.94 172 ARG A CA 1
ATOM 1224 C C . ARG A 1 172 ? 28.311 -10.709 -16.422 1.00 94.94 172 ARG A C 1
ATOM 1226 O O . ARG A 1 172 ? 29.402 -11.261 -16.440 1.00 94.94 172 ARG A O 1
ATOM 1233 N N . GLN A 1 173 ? 27.736 -10.289 -15.298 1.00 95.75 173 GLN A N 1
ATOM 1234 C CA . GLN A 1 173 ? 28.286 -10.507 -13.956 1.00 95.75 173 GLN A CA 1
ATOM 1235 C C . GLN A 1 173 ? 27.864 -11.859 -13.347 1.00 95.75 173 GLN A C 1
ATOM 1237 O O . GLN A 1 173 ? 28.067 -12.091 -12.159 1.00 95.75 173 GLN A O 1
ATOM 1242 N N . GLY A 1 174 ? 27.249 -12.754 -14.129 1.00 96.00 174 GLY A N 1
ATOM 1243 C CA . GLY A 1 174 ? 26.825 -14.080 -13.674 1.00 96.00 174 GLY A CA 1
ATOM 1244 C C . GLY A 1 174 ? 25.500 -14.102 -12.906 1.00 96.00 174 GLY A C 1
ATOM 1245 O O . GLY A 1 174 ? 25.159 -15.125 -12.314 1.00 96.00 174 GLY A O 1
ATOM 1246 N N . SER A 1 175 ? 24.730 -13.008 -12.905 1.00 97.31 175 SER A N 1
ATOM 1247 C CA . SER A 1 175 ? 23.429 -12.979 -12.226 1.00 97.31 175 SER A CA 1
ATOM 1248 C C . SER A 1 175 ? 22.411 -13.891 -12.912 1.00 97.31 175 SER A C 1
ATOM 1250 O O . SER A 1 175 ? 22.240 -13.855 -14.127 1.00 97.31 175 SER A O 1
ATOM 1252 N N . GLY A 1 176 ? 21.658 -14.662 -12.131 1.00 95.88 176 GLY A N 1
ATOM 1253 C CA . GLY A 1 176 ? 20.522 -15.439 -12.624 1.00 95.88 176 GLY A CA 1
ATOM 1254 C C . GLY A 1 176 ? 19.238 -14.605 -12.797 1.00 95.88 176 GLY A C 1
ATOM 1255 O O . GLY A 1 176 ? 19.132 -13.498 -12.261 1.00 95.88 176 GLY A O 1
ATOM 1256 N N . PRO A 1 177 ? 18.195 -15.155 -13.454 1.00 95.50 177 PRO A N 1
ATOM 1257 C CA . PRO A 1 177 ? 16.914 -14.471 -13.682 1.00 95.50 177 PRO A CA 1
ATOM 1258 C C . PRO A 1 177 ? 16.278 -13.850 -12.430 1.00 95.50 177 PRO A C 1
ATOM 1260 O O . PRO A 1 177 ? 15.777 -12.727 -12.461 1.00 95.50 177 PRO A O 1
ATOM 1263 N N . LYS A 1 178 ? 16.336 -14.552 -11.290 1.00 95.94 178 LYS A N 1
ATOM 1264 C CA . LYS A 1 178 ? 15.801 -14.060 -10.010 1.00 95.94 178 LYS A CA 1
ATOM 1265 C C . LYS A 1 178 ? 16.534 -12.806 -9.518 1.00 95.94 178 LYS A C 1
ATOM 1267 O O . LYS A 1 178 ? 15.890 -11.887 -9.020 1.00 95.94 178 LYS A O 1
ATOM 1272 N N . GLN A 1 179 ? 17.859 -12.762 -9.663 1.00 97.25 179 GLN A N 1
ATOM 1273 C CA . GLN A 1 179 ? 18.679 -11.616 -9.256 1.00 97.25 179 GLN A CA 1
ATOM 1274 C C . GLN A 1 179 ? 18.426 -10.412 -10.167 1.00 97.25 179 GLN A C 1
ATOM 1276 O O . GLN A 1 179 ? 18.239 -9.307 -9.666 1.00 97.25 179 GLN A O 1
ATOM 1281 N N . VAL A 1 180 ? 18.315 -10.632 -11.480 1.00 97.69 180 VAL A N 1
ATOM 1282 C CA . VAL A 1 180 ? 17.958 -9.579 -12.445 1.00 97.69 180 VAL A CA 1
ATOM 1283 C C . VAL A 1 180 ? 16.574 -8.998 -12.143 1.00 97.69 180 VAL A C 1
ATOM 1285 O O . VAL A 1 180 ? 16.422 -7.783 -12.075 1.00 97.69 180 VAL A O 1
ATOM 1288 N N . ARG A 1 181 ? 15.570 -9.837 -11.863 1.00 96.81 181 ARG A N 1
ATOM 1289 C CA . ARG A 1 181 ? 14.234 -9.350 -11.472 1.00 96.81 181 ARG A CA 1
ATOM 1290 C C . ARG A 1 181 ? 14.249 -8.563 -10.164 1.00 96.81 181 ARG A C 1
ATOM 1292 O O . ARG A 1 181 ? 13.560 -7.553 -10.053 1.00 96.81 181 ARG A O 1
ATOM 1299 N N . ALA A 1 182 ? 15.039 -8.996 -9.181 1.00 96.88 182 ALA A N 1
ATOM 1300 C CA . ALA A 1 182 ? 15.213 -8.250 -7.938 1.00 96.88 182 ALA A CA 1
ATOM 1301 C C . ALA A 1 182 ? 15.895 -6.888 -8.173 1.00 96.88 182 ALA A C 1
ATOM 1303 O O . ALA A 1 182 ? 15.536 -5.907 -7.523 1.00 96.88 182 ALA A O 1
ATOM 1304 N N . LEU A 1 183 ? 16.846 -6.811 -9.112 1.00 97.25 183 LEU A N 1
ATOM 1305 C CA . LEU A 1 183 ? 17.453 -5.553 -9.548 1.00 97.25 183 LEU A CA 1
ATOM 1306 C C . LEU A 1 183 ? 16.420 -4.643 -10.223 1.00 97.25 183 LEU A C 1
ATOM 1308 O O . LEU A 1 183 ? 16.267 -3.502 -9.800 1.00 97.25 183 LEU A O 1
ATOM 1312 N N . TRP A 1 184 ? 15.669 -5.147 -11.204 1.00 97.31 184 TRP A N 1
ATOM 1313 C CA . TRP A 1 184 ? 14.614 -4.381 -11.873 1.00 97.31 184 TRP A CA 1
ATOM 1314 C C . TRP A 1 184 ? 13.580 -3.840 -10.890 1.00 97.31 184 TRP A C 1
ATOM 1316 O O . TRP A 1 184 ? 13.260 -2.656 -10.939 1.00 97.31 184 TRP A O 1
ATOM 1326 N N . ARG A 1 185 ? 13.116 -4.662 -9.939 1.00 97.06 185 ARG A N 1
ATOM 1327 C CA . ARG A 1 185 ? 12.181 -4.215 -8.897 1.00 97.06 185 ARG A CA 1
ATOM 1328 C C . ARG A 1 185 ? 12.754 -3.032 -8.121 1.00 97.06 185 ARG A C 1
ATOM 1330 O O . ARG A 1 185 ? 12.101 -1.997 -8.031 1.00 97.06 185 ARG A O 1
ATOM 1337 N N . ARG A 1 186 ? 13.987 -3.180 -7.628 1.00 96.31 186 ARG A N 1
ATOM 1338 C CA . ARG A 1 186 ? 14.687 -2.163 -6.835 1.00 96.31 186 ARG A CA 1
ATOM 1339 C C . ARG A 1 186 ? 14.855 -0.851 -7.596 1.00 96.31 186 ARG A C 1
ATOM 1341 O O . ARG A 1 186 ? 14.649 0.207 -7.021 1.00 96.31 186 ARG A O 1
ATOM 1348 N N . VAL A 1 187 ? 15.222 -0.924 -8.874 1.00 96.12 187 VAL A N 1
ATOM 1349 C CA . VAL A 1 187 ? 15.492 0.261 -9.702 1.00 96.12 187 VAL A CA 1
ATOM 1350 C C . VAL A 1 187 ? 14.203 0.903 -10.223 1.00 96.12 187 VAL A C 1
ATOM 1352 O O . VAL A 1 187 ? 14.179 2.102 -10.458 1.00 96.12 187 VAL A O 1
ATOM 1355 N N . SER A 1 188 ? 13.111 0.150 -10.365 1.00 97.00 188 SER A N 1
ATOM 1356 C CA . SER A 1 188 ? 11.857 0.658 -10.941 1.00 97.00 188 SER A CA 1
ATOM 1357 C C . SER A 1 188 ? 11.131 1.725 -10.115 1.00 97.00 188 SER A C 1
ATOM 1359 O O . SER A 1 188 ? 10.210 2.345 -10.638 1.00 97.00 188 SER A O 1
ATOM 1361 N N . GLY A 1 189 ? 11.473 1.906 -8.834 1.00 97.50 189 GLY A N 1
ATOM 1362 C CA . GLY A 1 189 ? 10.768 2.812 -7.914 1.00 97.50 189 GLY A CA 1
ATOM 1363 C C . GLY A 1 189 ? 9.406 2.299 -7.414 1.00 97.50 189 GLY A C 1
ATOM 1364 O O . GLY A 1 189 ? 8.764 2.951 -6.593 1.00 97.50 189 GLY A O 1
ATOM 1365 N N . VAL A 1 190 ? 8.955 1.114 -7.854 1.00 97.94 190 VAL A N 1
ATOM 1366 C CA . VAL A 1 190 ? 7.612 0.599 -7.525 1.00 97.94 190 VAL A CA 1
ATOM 1367 C C . VAL A 1 190 ? 7.385 0.410 -6.026 1.00 97.94 190 VAL A C 1
ATOM 1369 O O . VAL A 1 190 ? 6.294 0.687 -5.537 1.00 97.94 190 VAL A O 1
ATOM 1372 N N . ASP A 1 191 ? 8.402 -0.033 -5.286 1.00 98.00 191 ASP A N 1
ATOM 1373 C CA . ASP A 1 191 ? 8.270 -0.304 -3.852 1.00 98.00 191 ASP A CA 1
ATOM 1374 C C . ASP A 1 191 ? 8.041 0.980 -3.045 1.00 98.00 191 ASP A C 1
ATOM 1376 O O . ASP A 1 191 ? 7.239 0.985 -2.111 1.00 98.00 191 ASP A O 1
ATOM 1380 N N . GLU A 1 192 ? 8.679 2.084 -3.438 1.00 98.00 192 GLU A N 1
ATOM 1381 C CA . GLU A 1 192 ? 8.492 3.387 -2.798 1.00 98.00 192 GLU A CA 1
ATOM 1382 C C . GLU A 1 192 ? 7.095 3.951 -3.090 1.00 98.00 192 GLU A C 1
ATOM 1384 O O . GLU A 1 192 ? 6.390 4.386 -2.175 1.00 98.00 192 GLU A O 1
ATOM 1389 N N . VAL A 1 193 ? 6.642 3.846 -4.346 1.00 98.44 193 VAL A N 1
ATOM 1390 C CA . VAL A 1 193 ? 5.275 4.210 -4.753 1.00 98.44 193 VAL A CA 1
ATOM 1391 C C . VAL A 1 193 ? 4.239 3.407 -3.962 1.00 98.44 193 VAL A C 1
ATOM 1393 O O . VAL A 1 193 ? 3.315 3.983 -3.383 1.00 98.44 193 VAL A O 1
ATOM 1396 N N . VAL A 1 194 ? 4.397 2.082 -3.883 1.00 98.31 194 VAL A N 1
ATOM 1397 C CA . VAL A 1 194 ? 3.499 1.202 -3.120 1.00 98.31 194 VAL A CA 1
ATOM 1398 C C . VAL A 1 194 ? 3.517 1.568 -1.640 1.00 98.31 194 VAL A C 1
ATOM 1400 O O . VAL A 1 194 ? 2.448 1.728 -1.050 1.00 98.31 194 VAL A O 1
ATOM 1403 N N . GLY A 1 195 ? 4.696 1.764 -1.045 1.00 97.62 195 GLY A N 1
ATOM 1404 C CA . GLY A 1 195 ? 4.837 2.175 0.352 1.00 97.62 195 GLY A CA 1
ATOM 1405 C C . GLY A 1 195 ? 4.108 3.485 0.645 1.00 97.62 195 GLY A C 1
ATOM 1406 O O . GLY A 1 195 ? 3.370 3.583 1.630 1.00 97.62 195 GLY A O 1
ATOM 1407 N N . ARG A 1 196 ? 4.218 4.472 -0.251 1.00 97.19 196 ARG A N 1
ATOM 1408 C CA . ARG A 1 196 ? 3.537 5.761 -0.096 1.00 97.19 196 ARG A CA 1
ATOM 1409 C C . ARG A 1 196 ? 2.018 5.645 -0.208 1.00 97.19 196 ARG A C 1
ATOM 1411 O O . ARG A 1 196 ? 1.323 6.282 0.586 1.00 97.19 196 ARG A O 1
ATOM 1418 N N . ILE A 1 197 ? 1.505 4.818 -1.123 1.00 97.62 197 ILE A N 1
ATOM 1419 C CA . ILE A 1 197 ? 0.063 4.535 -1.252 1.00 97.62 197 ILE A CA 1
ATOM 1420 C C . ILE A 1 197 ? -0.449 3.782 -0.017 1.00 97.62 197 ILE A C 1
ATOM 1422 O O . ILE A 1 197 ? -1.498 4.132 0.523 1.00 97.62 197 ILE A O 1
ATOM 1426 N N . VAL A 1 198 ? 0.295 2.788 0.485 1.00 96.69 198 VAL A N 1
ATOM 1427 C CA . VAL A 1 198 ? -0.054 2.068 1.722 1.00 96.69 198 VAL A CA 1
ATOM 1428 C C . VAL A 1 198 ? -0.140 3.036 2.899 1.00 96.69 198 VAL A C 1
ATOM 1430 O O . VAL A 1 198 ? -1.126 2.985 3.640 1.00 96.69 198 VAL A O 1
ATOM 1433 N N . ALA A 1 199 ? 0.832 3.935 3.054 1.00 95.50 199 ALA A N 1
ATOM 1434 C CA . ALA A 1 199 ? 0.817 4.946 4.107 1.00 95.50 199 ALA A CA 1
ATOM 1435 C C . ALA A 1 199 ? -0.375 5.906 3.955 1.00 95.50 199 ALA A C 1
ATOM 1437 O O . ALA A 1 199 ? -1.142 6.092 4.896 1.00 95.50 199 ALA A O 1
ATOM 1438 N N . ALA A 1 200 ? -0.598 6.452 2.755 1.00 96.25 200 ALA A N 1
ATOM 1439 C CA . ALA A 1 200 ? -1.724 7.348 2.478 1.00 96.25 200 ALA A CA 1
ATOM 1440 C C . ALA A 1 200 ? -3.096 6.674 2.669 1.00 96.25 200 ALA A C 1
ATOM 1442 O O . ALA A 1 200 ? -4.076 7.331 3.007 1.00 96.25 200 ALA A O 1
ATOM 1443 N N . GLY A 1 201 ? -3.167 5.354 2.490 1.00 96.19 201 GLY A N 1
ATOM 1444 C CA . GLY A 1 201 ? -4.372 4.556 2.685 1.00 96.19 201 GLY A CA 1
ATOM 1445 C C . GLY A 1 201 ? -4.709 4.203 4.130 1.00 96.19 201 GLY A C 1
ATOM 1446 O O . GLY A 1 201 ? -5.778 3.634 4.366 1.00 96.19 201 GLY A O 1
ATOM 1447 N N . ALA A 1 202 ? -3.844 4.514 5.100 1.00 95.88 202 ALA A N 1
ATOM 1448 C CA . ALA A 1 202 ? -4.079 4.171 6.501 1.00 95.88 202 ALA A CA 1
ATOM 1449 C C . ALA A 1 202 ? -5.411 4.722 7.056 1.00 95.88 202 ALA A C 1
ATOM 1451 O O . ALA A 1 202 ? -6.151 3.940 7.655 1.00 95.88 202 ALA A O 1
ATOM 1452 N N . PRO A 1 203 ? -5.826 5.979 6.783 1.00 94.75 203 PRO A N 1
ATOM 1453 C CA . PRO A 1 203 ? -7.120 6.488 7.243 1.00 94.75 203 PRO A CA 1
ATOM 1454 C C . PRO A 1 203 ? -8.324 5.767 6.619 1.00 94.75 203 PRO A C 1
ATOM 1456 O O . PRO A 1 203 ? -9.376 5.652 7.244 1.00 94.75 203 PRO A O 1
ATOM 1459 N N . ALA A 1 204 ? -8.211 5.277 5.379 1.00 94.62 204 ALA A N 1
ATOM 1460 C CA . ALA A 1 204 ? -9.266 4.480 4.749 1.00 94.62 204 ALA A CA 1
ATOM 1461 C C . ALA A 1 204 ? -9.377 3.090 5.388 1.00 94.62 204 ALA A C 1
ATOM 1463 O O . ALA A 1 204 ? -10.479 2.660 5.723 1.00 94.62 204 ALA A O 1
ATOM 1464 N N . ARG A 1 205 ? -8.243 2.419 5.634 1.00 95.00 205 ARG A N 1
ATOM 1465 C CA . ARG A 1 205 ? -8.226 1.136 6.356 1.00 95.00 205 ARG A CA 1
ATOM 1466 C C . ARG A 1 205 ? -8.762 1.279 7.776 1.00 95.00 205 ARG A C 1
ATOM 1468 O O . ARG A 1 205 ? -9.565 0.459 8.202 1.00 95.00 205 ARG A O 1
ATOM 1475 N N . TYR A 1 206 ? -8.360 2.330 8.487 1.00 96.94 206 TYR A N 1
ATOM 1476 C CA . TYR A 1 206 ? -8.807 2.560 9.856 1.00 96.94 206 TYR A CA 1
ATOM 1477 C C . TYR A 1 206 ? -10.313 2.833 9.939 1.00 96.94 206 TYR A C 1
ATOM 1479 O O . TYR A 1 206 ? -10.972 2.274 10.806 1.00 96.94 206 TYR A O 1
ATOM 1487 N N . ARG A 1 207 ? -10.899 3.574 8.986 1.00 95.38 207 ARG A N 1
ATOM 1488 C CA . ARG A 1 207 ? -12.366 3.713 8.896 1.00 95.38 207 ARG A CA 1
ATOM 1489 C C . ARG A 1 207 ? -13.077 2.368 8.748 1.00 95.38 207 ARG A C 1
ATOM 1491 O O . ARG A 1 207 ? -13.991 2.100 9.511 1.00 95.38 207 ARG A O 1
ATOM 1498 N N . ARG A 1 208 ? -12.588 1.480 7.872 1.00 95.81 208 ARG A N 1
ATOM 1499 C CA . ARG A 1 208 ? -13.148 0.120 7.741 1.00 95.81 208 ARG A CA 1
ATOM 1500 C C . ARG A 1 208 ? -13.060 -0.677 9.047 1.00 95.81 208 ARG A C 1
ATOM 1502 O O . ARG A 1 208 ? -13.945 -1.473 9.331 1.00 95.81 208 ARG A O 1
ATOM 1509 N N . ILE A 1 209 ? -11.995 -0.478 9.830 1.00 97.06 209 ILE A N 1
ATOM 1510 C CA . ILE A 1 209 ? -11.852 -1.086 11.161 1.00 97.06 209 ILE A CA 1
ATOM 1511 C C . ILE A 1 209 ? -12.897 -0.525 12.126 1.00 97.06 209 ILE A C 1
ATOM 1513 O O . ILE A 1 209 ? -13.501 -1.304 12.852 1.00 97.06 209 ILE A O 1
ATOM 15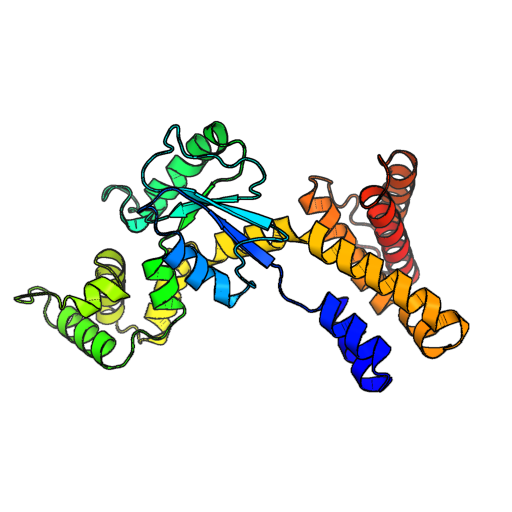17 N N . LEU A 1 210 ? -13.126 0.791 12.134 1.00 96.75 210 LEU A N 1
ATOM 1518 C CA . LEU A 1 210 ? -14.155 1.405 12.977 1.00 96.75 210 LEU A CA 1
ATOM 1519 C C . LEU A 1 210 ? -15.548 0.876 12.633 1.00 96.75 210 LEU A C 1
ATOM 1521 O O . LEU A 1 210 ? -16.254 0.442 13.537 1.00 96.75 210 LEU A O 1
ATOM 1525 N N . ASP A 1 211 ? -15.893 0.824 11.345 1.00 96.12 211 ASP A N 1
ATOM 1526 C CA . ASP A 1 211 ? -17.175 0.284 10.882 1.00 96.12 211 ASP A CA 1
ATOM 1527 C C . ASP A 1 211 ? -17.350 -1.175 11.339 1.00 96.12 211 ASP A C 1
ATOM 1529 O O . ASP A 1 211 ? -18.368 -1.544 11.923 1.00 96.12 211 ASP A O 1
ATOM 1533 N N . ALA A 1 212 ? -16.310 -1.996 11.167 1.00 97.25 212 ALA A N 1
ATOM 1534 C CA . ALA A 1 212 ? -16.314 -3.386 11.608 1.00 97.25 212 ALA A CA 1
ATOM 1535 C C . ALA A 1 212 ? -16.425 -3.545 13.126 1.00 97.25 212 ALA A C 1
ATOM 1537 O O . ALA A 1 212 ? -17.119 -4.441 13.595 1.00 97.25 212 ALA A O 1
ATOM 1538 N N . VAL A 1 213 ? -15.749 -2.697 13.901 1.00 97.06 213 VAL A N 1
ATOM 1539 C CA . VAL A 1 213 ? -15.863 -2.691 15.363 1.00 97.06 213 VAL A CA 1
ATOM 1540 C C . VAL A 1 213 ? -17.287 -2.350 15.775 1.00 97.06 213 VAL A C 1
ATOM 1542 O O . VAL A 1 213 ? -17.831 -3.054 16.613 1.00 97.06 213 VAL A O 1
ATOM 1545 N N . THR A 1 214 ? -17.914 -1.345 15.163 1.00 97.06 214 THR A N 1
ATOM 1546 C CA . THR A 1 214 ? -19.313 -0.999 15.446 1.00 97.06 214 THR A CA 1
ATOM 1547 C C . THR A 1 214 ? -20.256 -2.168 15.150 1.00 97.06 214 THR A C 1
ATOM 1549 O O . THR A 1 214 ? -21.142 -2.464 15.950 1.00 97.06 214 THR A O 1
ATOM 1552 N N . GLU A 1 215 ? -20.051 -2.884 14.042 1.00 97.62 215 GLU A N 1
ATOM 1553 C CA . GLU A 1 215 ? -20.828 -4.092 13.735 1.00 97.62 215 GLU A CA 1
ATOM 1554 C C . GLU A 1 215 ? -20.583 -5.225 14.748 1.00 97.62 215 GLU A C 1
ATOM 1556 O O . GLU A 1 215 ? -21.526 -5.893 15.172 1.00 97.62 215 GLU A O 1
ATOM 1561 N N . LEU A 1 216 ? -19.333 -5.441 15.168 1.00 97.62 216 LEU A N 1
ATOM 1562 C CA . LEU A 1 216 ? -18.981 -6.457 16.166 1.00 97.62 216 LEU A CA 1
ATOM 1563 C C . LEU A 1 216 ? -19.525 -6.109 17.558 1.00 97.62 216 LEU A C 1
ATOM 1565 O O . LEU A 1 216 ? -19.999 -6.999 18.253 1.00 97.62 216 LEU A O 1
ATOM 1569 N N . GLU A 1 217 ? -19.513 -4.838 17.959 1.00 97.38 217 GLU A N 1
ATOM 1570 C CA . GLU A 1 217 ? -20.094 -4.368 19.224 1.00 97.38 217 GLU A CA 1
ATOM 1571 C C . GLU A 1 217 ? -21.605 -4.642 19.277 1.00 97.38 217 GLU A C 1
ATOM 1573 O O . GLU A 1 217 ? -22.122 -5.046 20.317 1.00 97.38 217 GLU A O 1
ATOM 1578 N N . ALA A 1 218 ? -22.311 -4.515 18.149 1.00 97.31 218 ALA A N 1
ATOM 1579 C CA . ALA A 1 218 ? -23.721 -4.891 18.066 1.00 97.31 218 ALA A CA 1
ATOM 1580 C C . ALA A 1 218 ? -23.939 -6.406 18.252 1.00 97.31 218 ALA A C 1
ATOM 1582 O O . ALA A 1 218 ? -24.909 -6.812 18.892 1.00 97.31 218 ALA A O 1
ATOM 1583 N N . LEU A 1 219 ? -23.039 -7.247 17.728 1.00 96.75 219 LEU A N 1
ATOM 1584 C CA . LEU A 1 219 ? -23.088 -8.702 17.928 1.00 96.75 219 LEU A CA 1
ATOM 1585 C C . LEU A 1 219 ? -22.721 -9.108 19.365 1.00 96.75 219 LEU A C 1
ATOM 1587 O O . LEU A 1 219 ? -23.328 -10.029 19.909 1.00 96.75 219 LEU A O 1
ATOM 1591 N N . ALA A 1 220 ? -21.782 -8.396 19.993 1.00 96.69 220 ALA A N 1
ATOM 1592 C CA . ALA A 1 220 ? -21.277 -8.671 21.339 1.00 96.69 220 ALA A CA 1
ATOM 1593 C C . ALA A 1 220 ? -22.366 -8.649 22.425 1.00 96.69 220 ALA A C 1
ATOM 1595 O O . ALA A 1 220 ? -22.244 -9.352 23.424 1.00 96.69 220 ALA A O 1
ATOM 1596 N N . VAL A 1 221 ? -23.465 -7.914 22.210 1.00 95.88 221 VAL A N 1
ATOM 1597 C CA . VAL A 1 221 ? -24.623 -7.884 23.126 1.00 95.88 221 VAL A CA 1
ATOM 1598 C C . VAL A 1 221 ? -25.197 -9.285 23.376 1.00 95.88 221 VAL A C 1
ATOM 1600 O O . VAL A 1 221 ? -25.663 -9.569 24.477 1.00 95.88 221 VAL A O 1
ATOM 1603 N N . GLY A 1 222 ? -25.170 -10.158 22.364 1.00 94.50 222 GLY A N 1
ATOM 1604 C CA . GLY A 1 222 ? -25.669 -11.534 22.450 1.00 94.50 222 GLY A CA 1
ATOM 1605 C C . GLY A 1 222 ? -24.585 -12.609 22.377 1.00 94.50 222 GLY A C 1
ATOM 1606 O O . GLY A 1 222 ? -24.911 -13.788 22.484 1.00 94.50 222 GLY A O 1
ATOM 1607 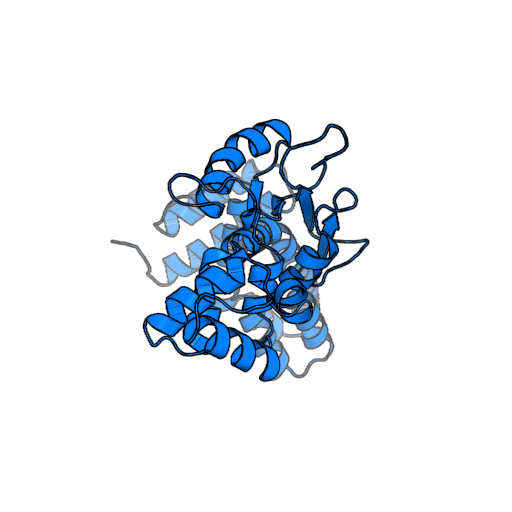N N . ASP A 1 223 ? -23.323 -12.226 22.182 1.00 96.00 223 ASP A N 1
ATOM 1608 C CA . ASP A 1 223 ? -22.209 -13.151 21.981 1.00 96.00 223 ASP A CA 1
ATOM 1609 C C . ASP A 1 223 ? -21.001 -12.763 22.856 1.00 96.00 223 ASP A C 1
ATOM 1611 O O . ASP A 1 223 ? -20.187 -11.912 22.471 1.00 96.00 223 ASP A O 1
ATOM 1615 N N . PRO A 1 224 ? -20.838 -13.415 24.024 1.00 95.44 224 PRO A N 1
ATOM 1616 C CA . PRO A 1 224 ? -19.711 -13.171 24.919 1.00 95.44 224 PRO A CA 1
ATOM 1617 C C . PRO A 1 224 ? -18.339 -13.423 24.280 1.00 95.44 224 PRO A C 1
ATOM 1619 O O . PRO A 1 224 ? -17.348 -12.848 24.727 1.00 95.44 224 PRO A O 1
ATOM 1622 N N . ALA A 1 225 ? -18.245 -14.264 23.244 1.00 96.56 225 ALA A N 1
ATOM 1623 C CA . ALA A 1 225 ? -16.976 -14.507 22.562 1.00 96.56 225 ALA A CA 1
ATOM 1624 C C . ALA A 1 225 ? -16.547 -13.292 21.727 1.00 96.56 225 ALA A C 1
ATOM 1626 O O . ALA A 1 225 ? -15.353 -12.996 21.643 1.00 96.56 225 ALA A O 1
ATOM 1627 N N . VAL A 1 226 ? -17.504 -12.561 21.145 1.00 97.19 226 VAL A N 1
ATOM 1628 C CA . VAL A 1 226 ? -17.235 -11.308 20.423 1.00 97.19 226 VAL A CA 1
ATOM 1629 C C . VAL A 1 226 ? -16.840 -10.198 21.397 1.00 97.19 226 VAL A C 1
ATOM 1631 O O . VAL A 1 226 ? -15.868 -9.488 21.132 1.00 97.19 226 VAL A O 1
ATOM 1634 N N . ASP A 1 227 ? -17.516 -10.086 22.546 1.00 97.12 227 ASP A N 1
ATOM 1635 C CA . ASP A 1 227 ? -17.120 -9.140 23.603 1.00 97.12 227 ASP A CA 1
ATOM 1636 C C . ASP A 1 227 ? -15.696 -9.424 24.112 1.00 97.12 227 ASP A C 1
ATOM 1638 O O . ASP A 1 227 ? -14.847 -8.527 24.163 1.00 97.12 227 ASP A O 1
ATOM 1642 N N . ALA A 1 228 ? -15.387 -10.693 24.395 1.00 97.19 228 ALA A N 1
ATOM 1643 C CA . ALA A 1 228 ? -14.052 -11.113 24.809 1.00 97.19 228 ALA A CA 1
ATOM 1644 C C . ALA A 1 228 ? -12.991 -10.787 23.745 1.00 97.19 228 ALA A C 1
ATOM 1646 O O . ALA A 1 228 ? -11.915 -10.291 24.079 1.00 97.19 228 ALA A O 1
ATOM 1647 N N . PHE A 1 229 ? -13.293 -11.004 22.460 1.00 97.25 229 PHE A N 1
ATOM 1648 C CA . PHE A 1 229 ? -12.398 -10.649 21.358 1.00 97.25 229 PHE A CA 1
ATOM 1649 C C . PHE A 1 229 ? -12.121 -9.140 21.292 1.00 97.25 229 PHE A C 1
ATOM 1651 O O . PHE A 1 229 ? -10.962 -8.743 21.146 1.00 97.25 229 PHE A O 1
ATOM 1658 N N . LEU A 1 230 ? -13.150 -8.295 21.411 1.00 96.88 230 LEU A N 1
ATOM 1659 C CA . LEU A 1 230 ? -13.011 -6.833 21.346 1.00 96.88 230 LEU A CA 1
ATOM 1660 C C . LEU A 1 230 ? -12.213 -6.257 22.524 1.00 96.88 230 LEU A C 1
ATOM 1662 O O . LEU A 1 230 ? -11.543 -5.231 22.367 1.00 96.88 230 LEU A O 1
ATOM 1666 N N . ASN A 1 231 ? -12.264 -6.921 23.680 1.00 96.38 231 ASN A N 1
ATOM 1667 C CA . ASN A 1 231 ? -11.574 -6.510 24.903 1.00 96.38 231 ASN A CA 1
ATOM 1668 C C . ASN A 1 231 ? -10.204 -7.176 25.112 1.00 96.38 231 ASN A C 1
ATOM 1670 O O . ASN A 1 231 ? -9.483 -6.775 26.030 1.00 96.38 231 ASN A O 1
ATOM 1674 N N . ALA A 1 232 ? -9.829 -8.147 24.274 1.00 96.44 232 ALA A N 1
ATOM 1675 C CA . ALA A 1 232 ? -8.530 -8.809 24.333 1.00 96.44 232 ALA A CA 1
ATOM 1676 C C . ALA A 1 232 ? -7.377 -7.823 24.084 1.00 96.44 232 ALA A C 1
ATOM 1678 O O . ALA A 1 232 ? -7.453 -6.965 23.197 1.00 96.44 232 ALA A O 1
ATOM 1679 N N . ASP A 1 233 ? -6.285 -7.975 24.839 1.00 96.00 233 ASP A N 1
ATOM 1680 C CA . ASP A 1 233 ? -5.138 -7.063 24.774 1.00 96.00 233 ASP A CA 1
ATOM 1681 C C . ASP A 1 233 ? -4.548 -6.987 23.359 1.00 96.00 233 ASP A C 1
ATOM 1683 O O . ASP A 1 233 ? -4.342 -5.887 22.845 1.00 96.00 233 ASP A O 1
ATOM 1687 N N . ASP A 1 234 ? -4.383 -8.127 22.680 1.00 95.56 234 ASP A N 1
ATOM 1688 C CA . ASP A 1 234 ? -3.885 -8.183 21.300 1.00 95.56 234 ASP A CA 1
ATOM 1689 C C . ASP A 1 234 ? -4.775 -7.400 20.325 1.00 95.56 234 ASP A C 1
ATOM 1691 O O . ASP A 1 234 ? -4.270 -6.677 19.463 1.00 95.56 234 ASP A O 1
ATOM 1695 N N . THR A 1 235 ? -6.101 -7.492 20.471 1.00 97.12 235 THR A N 1
ATOM 1696 C CA . THR A 1 235 ? -7.062 -6.756 19.638 1.00 97.12 235 THR A CA 1
ATOM 1697 C C . THR A 1 235 ? -6.963 -5.257 19.891 1.00 97.12 235 THR A C 1
ATOM 1699 O O . THR A 1 235 ? -6.907 -4.463 18.946 1.00 97.12 235 THR A O 1
ATOM 1702 N N . VAL A 1 236 ? -6.899 -4.849 21.158 1.00 97.69 236 VAL A N 1
ATOM 1703 C CA . VAL A 1 236 ? -6.791 -3.440 21.556 1.00 97.69 236 VAL A CA 1
ATOM 1704 C C . VAL A 1 236 ? -5.462 -2.834 21.088 1.00 97.69 236 VAL A C 1
ATOM 1706 O O . VAL A 1 236 ? -5.444 -1.731 20.537 1.00 97.69 236 VAL A O 1
ATOM 1709 N N . ILE A 1 237 ? -4.352 -3.556 21.239 1.00 97.12 237 ILE A N 1
ATOM 1710 C CA . ILE A 1 237 ? -3.023 -3.140 20.766 1.00 97.12 237 ILE A CA 1
ATOM 1711 C C . ILE A 1 237 ? -2.997 -3.069 19.236 1.00 97.12 237 ILE A C 1
ATOM 1713 O O . ILE A 1 237 ? -2.487 -2.100 18.668 1.00 97.12 237 ILE A O 1
ATOM 1717 N N . ALA A 1 238 ? -3.603 -4.041 18.551 1.00 97.38 238 ALA A N 1
ATOM 1718 C CA . ALA A 1 238 ? -3.712 -4.035 17.097 1.00 97.38 238 ALA A CA 1
ATOM 1719 C C . ALA A 1 238 ? -4.534 -2.845 16.571 1.00 97.38 238 ALA A C 1
ATOM 1721 O O . ALA A 1 238 ? -4.172 -2.261 15.545 1.00 97.38 238 ALA A O 1
ATOM 1722 N N . ARG A 1 239 ? -5.604 -2.448 17.275 1.00 97.56 239 ARG A N 1
ATOM 1723 C CA . ARG A 1 239 ? -6.380 -1.233 16.968 1.00 97.56 239 ARG A CA 1
ATOM 1724 C C . ARG A 1 239 ? -5.566 0.037 17.181 1.00 97.56 239 ARG A C 1
ATOM 1726 O O . ARG A 1 239 ? -5.577 0.901 16.309 1.00 97.56 239 ARG A O 1
ATOM 1733 N N . MET A 1 240 ? -4.818 0.133 18.281 1.00 97.75 240 MET A N 1
ATOM 1734 C CA . MET A 1 240 ? -3.888 1.247 18.500 1.00 97.75 240 MET A CA 1
ATOM 1735 C C . MET A 1 240 ? -2.872 1.362 17.359 1.00 97.75 240 MET A C 1
ATOM 1737 O O . MET A 1 240 ? -2.621 2.470 16.895 1.00 97.75 240 MET A O 1
ATOM 1741 N N . GLY A 1 241 ? -2.304 0.248 16.885 1.00 96.94 241 GLY A N 1
ATOM 1742 C CA . GLY A 1 241 ? -1.380 0.253 15.745 1.00 96.94 241 GLY A CA 1
ATOM 1743 C C . GLY A 1 241 ? -2.010 0.862 14.489 1.00 96.94 241 GLY A C 1
ATOM 1744 O O . GLY A 1 241 ? -1.448 1.783 13.899 1.00 96.94 241 GLY A O 1
ATOM 1745 N N . ALA A 1 242 ? -3.224 0.430 14.136 1.00 97.31 242 ALA A N 1
ATOM 1746 C CA . ALA A 1 242 ? -3.956 0.989 12.997 1.00 97.31 242 ALA A CA 1
ATOM 1747 C C . ALA A 1 242 ? -4.302 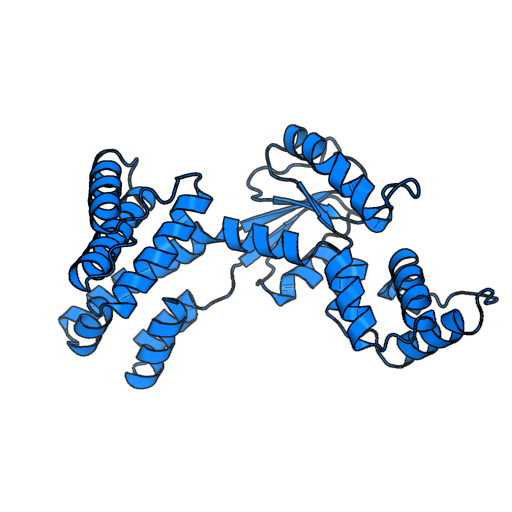2.481 13.180 1.00 97.31 242 ALA A C 1
ATOM 1749 O O . ALA A 1 242 ? -4.218 3.261 12.230 1.00 97.31 242 ALA A O 1
ATOM 1750 N N . ALA A 1 243 ? -4.654 2.890 14.400 1.00 97.56 243 ALA A N 1
ATOM 1751 C CA . ALA A 1 243 ? -4.925 4.284 14.734 1.00 97.56 243 ALA A CA 1
ATOM 1752 C C . ALA A 1 243 ? -3.666 5.168 14.643 1.00 97.56 243 ALA A C 1
ATOM 1754 O O . ALA A 1 243 ? -3.754 6.298 14.161 1.00 97.56 243 ALA A O 1
ATOM 1755 N N . LEU A 1 244 ? -2.496 4.660 15.052 1.00 97.06 244 LEU A N 1
ATOM 1756 C CA . LEU A 1 244 ? -1.207 5.348 14.905 1.00 97.06 244 LEU A CA 1
ATOM 1757 C C . LEU A 1 244 ? -0.843 5.545 13.430 1.00 97.06 244 LEU A C 1
ATOM 1759 O O . LEU A 1 244 ? -0.473 6.653 13.049 1.00 97.06 244 LEU A O 1
ATOM 1763 N N . GLU A 1 245 ? -1.000 4.515 12.592 1.00 96.06 245 GLU A N 1
ATOM 1764 C CA . GLU A 1 245 ? -0.781 4.637 11.142 1.00 96.06 245 GLU A CA 1
ATOM 1765 C C . GLU A 1 245 ? -1.705 5.698 10.522 1.00 96.06 245 GLU A C 1
ATOM 1767 O O . GLU A 1 245 ? -1.261 6.537 9.737 1.00 96.06 245 GLU A O 1
ATOM 1772 N N . ALA A 1 246 ? -2.992 5.693 10.889 1.00 96.12 246 ALA A N 1
ATOM 1773 C CA . ALA A 1 246 ? -3.961 6.668 10.392 1.00 96.12 246 ALA A CA 1
ATOM 1774 C C . ALA A 1 246 ? -3.642 8.095 10.861 1.00 96.12 246 ALA A C 1
ATOM 1776 O O . ALA A 1 246 ? -3.706 9.032 10.067 1.00 96.12 246 ALA A O 1
ATOM 1777 N N . ALA A 1 247 ? -3.256 8.264 12.126 1.00 95.06 247 ALA A N 1
ATOM 1778 C CA . ALA A 1 247 ? -2.822 9.544 12.674 1.00 95.06 247 ALA A CA 1
ATOM 1779 C C . ALA A 1 247 ? -1.579 10.085 11.949 1.00 95.06 247 ALA A C 1
ATOM 1781 O O . ALA A 1 247 ? -1.561 11.251 11.547 1.00 95.06 247 ALA A O 1
ATOM 1782 N N . GLN A 1 248 ? -0.578 9.232 11.723 1.00 94.44 248 GLN A N 1
ATOM 1783 C CA . GLN A 1 248 ? 0.648 9.593 11.015 1.00 94.44 248 GLN A CA 1
ATOM 1784 C C . GLN A 1 248 ? 0.372 10.002 9.565 1.00 94.44 248 GLN A C 1
ATOM 1786 O O . GLN A 1 248 ? 0.942 10.979 9.082 1.00 94.44 248 GLN A O 1
ATOM 1791 N N . ALA A 1 249 ? -0.535 9.305 8.877 1.00 93.31 249 ALA A N 1
ATOM 1792 C CA . ALA A 1 249 ? -0.954 9.669 7.525 1.00 93.31 249 ALA A CA 1
ATOM 1793 C C . ALA A 1 249 ? -1.626 11.054 7.459 1.00 93.31 249 ALA A C 1
ATOM 1795 O O . ALA A 1 249 ? -1.529 11.728 6.435 1.00 93.31 249 ALA A O 1
ATOM 1796 N N . CYS A 1 250 ? -2.243 11.500 8.558 1.00 90.31 250 CYS A N 1
ATOM 1797 C CA . CYS A 1 250 ? -2.787 12.850 8.727 1.00 90.31 250 CYS A CA 1
ATOM 1798 C C . CYS A 1 250 ? -1.760 13.868 9.268 1.00 90.31 250 CYS A C 1
ATOM 1800 O O . CYS A 1 250 ? -2.145 14.966 9.664 1.00 90.31 250 CYS A O 1
ATOM 1802 N N . GLY A 1 251 ? -0.471 13.517 9.322 1.00 91.44 251 GLY A N 1
ATOM 1803 C CA . GLY A 1 251 ? 0.603 14.403 9.782 1.00 91.44 251 GLY A CA 1
ATOM 1804 C C . GLY A 1 251 ? 0.702 14.560 11.301 1.00 91.44 251 GLY A C 1
ATOM 1805 O O . GLY A 1 251 ? 1.416 15.443 11.774 1.00 91.44 251 GLY A O 1
ATOM 1806 N N . LEU A 1 252 ? 0.007 13.730 12.084 1.00 92.62 252 LEU A N 1
ATOM 1807 C CA . LEU A 1 252 ? 0.108 13.767 13.540 1.00 92.62 252 LEU A CA 1
ATOM 1808 C C . LEU A 1 252 ? 1.300 12.924 14.010 1.00 92.62 252 LEU A C 1
ATOM 1810 O O . LEU A 1 252 ? 1.437 11.771 13.591 1.00 92.62 252 LEU A O 1
ATOM 1814 N N . PRO A 1 253 ? 2.151 13.449 14.907 1.00 92.25 253 PRO A N 1
ATOM 1815 C CA . PRO A 1 253 ? 3.217 12.653 15.490 1.00 92.25 253 PRO A CA 1
ATOM 1816 C C . PRO A 1 253 ? 2.626 11.531 16.363 1.00 92.25 253 PRO A C 1
ATOM 1818 O O . PRO A 1 253 ? 1.568 11.714 16.966 1.00 92.25 253 PRO A O 1
ATOM 1821 N N . PRO A 1 254 ? 3.323 10.393 16.522 1.00 90.38 254 PRO A N 1
ATOM 1822 C CA . PRO A 1 254 ? 2.852 9.283 17.360 1.00 90.38 254 PRO A CA 1
ATOM 1823 C C . PRO A 1 254 ? 2.770 9.636 18.859 1.00 90.38 254 PRO A C 1
ATOM 1825 O O . PRO A 1 254 ? 2.159 8.903 19.642 1.00 90.38 254 PRO A O 1
ATOM 1828 N N . GLY A 1 255 ? 3.373 10.755 19.271 1.00 92.06 255 GLY A N 1
ATOM 1829 C CA . GLY A 1 255 ? 3.493 11.169 20.664 1.00 92.06 255 GLY A CA 1
ATOM 1830 C C . GLY A 1 255 ? 4.631 10.443 21.398 1.00 92.06 255 GLY A C 1
ATOM 1831 O O . GLY A 1 255 ? 5.498 9.838 20.766 1.00 92.06 255 GLY A O 1
ATOM 1832 N N . PRO A 1 256 ? 4.660 10.512 22.741 1.00 95.00 256 PRO A N 1
ATOM 1833 C CA . PRO A 1 256 ? 5.707 9.891 23.552 1.00 95.00 256 PRO A CA 1
ATOM 1834 C C . PRO A 1 256 ? 5.861 8.377 23.326 1.00 95.00 256 PRO A C 1
ATOM 1836 O O . PRO A 1 256 ? 4.894 7.668 23.035 1.00 95.00 256 PRO A O 1
ATOM 1839 N N . ALA A 1 257 ? 7.083 7.867 23.513 1.00 92.31 257 ALA A N 1
ATOM 1840 C CA . ALA A 1 257 ? 7.367 6.431 23.456 1.00 92.31 257 ALA A CA 1
ATOM 1841 C C . ALA A 1 257 ? 6.819 5.679 24.682 1.00 92.31 257 ALA A C 1
ATOM 1843 O O . ALA A 1 257 ? 6.188 4.638 24.521 1.00 92.31 257 ALA A O 1
ATOM 1844 N N . ALA A 1 258 ? 7.004 6.239 25.885 1.00 94.88 258 ALA A N 1
ATOM 1845 C CA . ALA A 1 258 ? 6.530 5.650 27.137 1.00 94.88 258 ALA A CA 1
ATOM 1846 C C . ALA A 1 258 ? 4.991 5.513 27.147 1.00 94.88 258 ALA A C 1
ATOM 1848 O O . ALA A 1 258 ? 4.308 6.534 26.972 1.00 94.88 258 ALA A O 1
ATOM 1849 N N . PRO A 1 259 ? 4.423 4.310 27.381 1.00 95.38 259 PRO A N 1
ATOM 1850 C CA . PRO A 1 259 ? 2.994 4.082 27.167 1.00 95.38 259 PRO A CA 1
ATOM 1851 C C . PRO A 1 259 ? 2.075 4.966 28.011 1.00 95.38 259 PRO A C 1
ATOM 1853 O O . PRO A 1 259 ? 1.141 5.554 27.470 1.00 95.38 259 PRO A O 1
ATOM 1856 N N . LEU A 1 260 ? 2.366 5.180 29.299 1.00 96.25 260 LEU A N 1
ATOM 1857 C CA . LEU A 1 260 ? 1.533 6.060 30.130 1.00 96.25 260 LEU A CA 1
ATOM 1858 C C . LEU A 1 260 ? 1.549 7.515 29.630 1.00 96.25 260 LEU A C 1
ATOM 1860 O O . LEU A 1 260 ? 0.502 8.158 29.532 1.00 96.25 260 LEU A O 1
ATOM 1864 N N . ARG A 1 261 ? 2.724 8.031 29.240 1.00 96.69 261 ARG A N 1
ATOM 1865 C CA . ARG A 1 261 ? 2.843 9.382 28.664 1.00 96.69 261 ARG A CA 1
ATOM 1866 C C . ARG A 1 261 ? 2.131 9.479 27.314 1.00 96.69 261 ARG A C 1
ATOM 1868 O O . ARG A 1 261 ? 1.505 10.501 27.035 1.00 96.69 261 ARG A O 1
ATOM 1875 N N . ARG A 1 262 ? 2.181 8.425 26.492 1.00 97.12 262 ARG A N 1
ATOM 1876 C CA . ARG A 1 262 ? 1.425 8.335 25.233 1.00 97.12 262 ARG A CA 1
ATOM 1877 C C . ARG A 1 262 ? -0.077 8.376 25.489 1.00 97.12 262 ARG A C 1
ATOM 1879 O O . ARG A 1 262 ? -0.769 9.156 24.839 1.00 97.12 262 ARG A O 1
ATOM 1886 N N . ALA A 1 263 ? -0.567 7.599 26.453 1.00 97.31 263 ALA A N 1
ATOM 1887 C CA . ALA A 1 263 ? -1.979 7.578 26.818 1.00 97.31 263 ALA A CA 1
ATOM 1888 C C . ALA A 1 263 ? -2.472 8.965 27.243 1.00 97.31 263 ALA A C 1
ATOM 1890 O O . ALA A 1 263 ? -3.475 9.453 26.725 1.00 97.31 263 ALA A O 1
ATOM 1891 N N . GLN A 1 264 ? -1.726 9.642 28.119 1.00 97.00 264 GLN A N 1
ATOM 1892 C CA . GLN A 1 264 ? -2.043 11.003 28.560 1.00 97.00 264 GLN A CA 1
ATOM 1893 C C . GLN A 1 264 ? -2.021 12.013 27.404 1.00 97.00 264 GLN A C 1
ATOM 1895 O O . GLN A 1 264 ? -2.911 12.859 27.308 1.00 97.00 264 GLN A O 1
ATOM 1900 N N . HIS A 1 265 ? -1.022 11.929 26.520 1.00 96.12 265 HIS A N 1
ATOM 1901 C CA . HIS A 1 265 ? -0.907 12.796 25.347 1.00 96.12 265 HIS A CA 1
ATOM 1902 C C . HIS A 1 265 ? -2.132 12.670 24.433 1.00 96.12 265 HIS A C 1
ATOM 1904 O O . HIS A 1 265 ? -2.794 13.667 24.139 1.00 96.12 265 HIS A O 1
ATOM 1910 N N . TRP A 1 266 ? -2.483 11.443 24.046 1.00 96.62 266 TRP A N 1
ATOM 1911 C CA . TRP A 1 266 ? -3.604 11.192 23.143 1.00 96.62 266 TRP A CA 1
ATOM 1912 C C . TRP A 1 266 ? -4.963 11.438 23.796 1.00 96.62 266 TRP A C 1
ATOM 1914 O O . TRP A 1 266 ? -5.860 11.954 23.138 1.00 96.62 266 TRP A O 1
ATOM 1924 N N . GLN A 1 267 ? -5.110 11.202 25.102 1.00 95.25 267 GLN A N 1
ATOM 1925 C CA . GLN A 1 267 ? -6.325 11.575 25.831 1.00 95.25 267 GLN A CA 1
ATOM 1926 C C . GLN A 1 267 ? -6.565 13.092 25.809 1.00 95.25 267 GLN A C 1
ATOM 1928 O O . GLN A 1 267 ? -7.709 13.530 25.666 1.00 95.25 267 GLN A O 1
ATOM 1933 N N . ARG A 1 268 ? -5.507 13.905 25.936 1.00 93.94 268 ARG A N 1
ATOM 1934 C CA . ARG A 1 268 ? -5.610 15.367 25.799 1.00 93.94 268 ARG A CA 1
ATOM 1935 C C . ARG A 1 268 ? -5.972 15.755 24.369 1.00 93.94 268 ARG A C 1
ATOM 1937 O O . ARG A 1 268 ? -6.889 16.551 24.194 1.00 93.94 268 ARG A O 1
ATOM 1944 N N . TYR A 1 269 ? -5.323 15.145 23.375 1.00 93.00 269 TYR A N 1
ATOM 1945 C CA . TYR A 1 269 ? -5.627 15.376 21.960 1.00 93.00 269 TYR A CA 1
ATOM 1946 C C . TYR A 1 269 ? -7.098 15.092 21.627 1.00 93.00 269 TYR A C 1
ATOM 1948 O O . TYR A 1 269 ? -7.752 15.915 20.997 1.00 93.00 269 TYR A O 1
ATOM 1956 N N . THR A 1 270 ? -7.669 13.988 22.116 1.00 92.19 270 THR A N 1
ATOM 1957 C CA . THR A 1 270 ? -9.082 13.618 21.899 1.00 92.19 270 THR A CA 1
ATOM 1958 C C . THR A 1 270 ? -10.064 14.726 22.299 1.00 92.19 270 THR A C 1
ATOM 1960 O O . THR A 1 270 ? -11.114 14.867 21.670 1.00 92.19 270 THR A O 1
ATOM 1963 N N . ARG A 1 271 ? -9.737 15.528 23.324 1.00 88.88 271 ARG A N 1
ATOM 1964 C CA . ARG A 1 271 ? -10.592 16.626 23.811 1.00 88.88 271 ARG A CA 1
ATOM 1965 C C . ARG A 1 271 ? -10.593 17.840 22.882 1.00 88.88 271 ARG A C 1
ATOM 1967 O O . ARG A 1 271 ? -11.604 18.528 22.815 1.00 88.88 271 ARG A O 1
ATOM 1974 N N . SER A 1 272 ? -9.489 18.092 22.181 1.00 88.12 272 SER A N 1
ATOM 1975 C CA . SER A 1 272 ? -9.341 19.195 21.221 1.00 88.12 272 SER A CA 1
ATOM 1976 C C . SER A 1 272 ? -9.448 18.749 19.760 1.00 88.12 272 SER A C 1
ATOM 1978 O O . SER A 1 272 ? -9.389 19.583 18.859 1.00 88.12 272 SER A O 1
ATOM 1980 N N . ALA A 1 273 ? -9.587 17.445 19.507 1.00 87.38 273 ALA A N 1
ATOM 1981 C CA . ALA A 1 273 ? -9.652 16.885 18.168 1.00 87.38 273 ALA A CA 1
ATOM 1982 C C . ALA A 1 273 ? -10.894 17.393 17.408 1.00 87.38 273 ALA A C 1
ATOM 1984 O O . ALA A 1 273 ? -11.988 17.419 17.982 1.00 87.38 273 ALA A O 1
ATOM 1985 N N . PRO A 1 274 ? -10.771 17.686 16.099 1.00 80.44 274 PRO A N 1
ATOM 1986 C CA . PRO A 1 274 ? -11.847 18.254 15.277 1.00 80.44 274 PRO A CA 1
ATOM 1987 C C . PRO A 1 274 ? -13.057 17.316 15.060 1.00 80.44 274 PRO A C 1
ATOM 1989 O O . PRO A 1 274 ? -14.021 17.702 14.410 1.00 80.44 274 PRO A O 1
ATOM 1992 N N . GLY A 1 275 ? -13.038 16.100 15.623 1.00 82.94 275 GLY A N 1
ATOM 1993 C CA . GLY A 1 275 ? -14.129 15.122 15.578 1.00 82.94 275 GLY A CA 1
ATOM 1994 C C . GLY A 1 275 ? -13.805 13.871 14.755 1.00 82.94 275 GLY A C 1
ATOM 1995 O O . GLY A 1 275 ? -12.677 13.679 14.297 1.00 82.94 275 GLY A O 1
ATOM 1996 N N . GLY A 1 276 ? -14.799 12.986 14.609 1.00 84.00 276 GLY A N 1
ATOM 1997 C CA . GLY A 1 276 ? -14.741 11.799 13.745 1.00 84.00 276 GLY A CA 1
ATOM 1998 C C . GLY A 1 276 ? -13.499 10.922 13.950 1.00 84.00 276 GLY A C 1
ATOM 1999 O O . GLY A 1 276 ? -13.180 10.526 15.073 1.00 84.00 276 GLY A O 1
ATOM 2000 N N . VAL A 1 277 ? -12.782 10.651 12.852 1.00 86.88 277 VAL A N 1
ATOM 2001 C CA . VAL A 1 277 ? -11.592 9.781 12.809 1.00 86.88 277 VAL A CA 1
ATOM 2002 C C . VAL A 1 277 ? -10.485 10.250 13.759 1.00 86.88 277 VAL A C 1
ATOM 2004 O O . VAL A 1 277 ? -9.870 9.419 14.416 1.00 86.88 277 VAL A O 1
ATOM 2007 N N . HIS A 1 278 ? -10.265 11.561 13.913 1.00 89.25 278 HIS A N 1
ATOM 2008 C CA . HIS A 1 278 ? -9.231 12.081 14.819 1.00 89.25 278 HIS A CA 1
ATOM 2009 C C . HIS A 1 278 ? -9.528 11.753 16.284 1.00 89.25 278 HIS A C 1
ATOM 2011 O O . HIS A 1 278 ? -8.629 11.392 17.046 1.00 89.25 278 HIS A O 1
ATOM 2017 N N . ARG A 1 279 ? -10.804 11.853 16.677 1.00 92.12 279 ARG A N 1
ATOM 2018 C CA . ARG A 1 279 ? -11.246 11.492 18.026 1.00 92.12 279 ARG A CA 1
ATOM 2019 C C . ARG A 1 279 ? -11.134 9.983 18.245 1.00 92.12 279 ARG A C 1
ATOM 2021 O O . ARG A 1 279 ? -10.635 9.571 19.288 1.00 92.12 279 ARG A O 1
ATOM 2028 N N . ALA A 1 280 ? -11.553 9.182 17.263 1.00 94.69 280 ALA A N 1
ATOM 2029 C CA . ALA A 1 280 ? -11.437 7.726 17.316 1.00 94.69 280 ALA A CA 1
ATOM 2030 C C . ALA A 1 280 ? -9.973 7.277 17.466 1.00 94.69 280 ALA A C 1
ATOM 2032 O O . ALA A 1 280 ? -9.675 6.505 18.37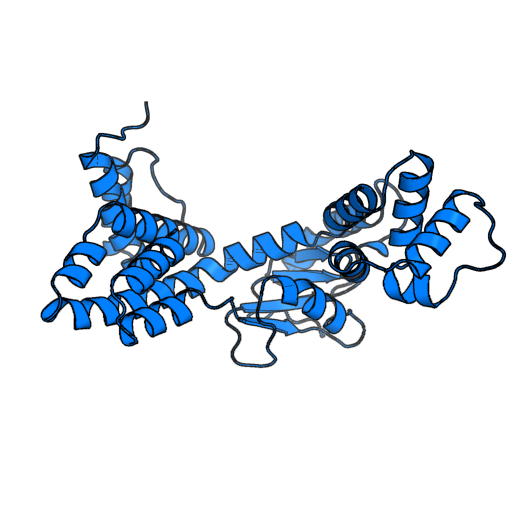7 1.00 94.69 280 ALA A O 1
ATOM 2033 N N . CYS A 1 281 ? -9.052 7.857 16.680 1.00 95.88 281 CYS A N 1
ATOM 2034 C CA . CYS A 1 281 ? -7.621 7.587 16.815 1.00 95.88 281 CYS A CA 1
ATOM 2035 C C . CYS A 1 281 ? -7.142 7.849 18.245 1.00 95.88 281 CYS A C 1
ATOM 2037 O O . CYS A 1 281 ? -6.513 6.989 18.853 1.00 95.88 281 CYS A O 1
ATOM 2039 N N . GLY A 1 282 ? -7.461 9.015 18.813 1.00 96.12 282 GLY A N 1
ATOM 2040 C CA . GLY A 1 282 ? -7.015 9.352 20.163 1.00 96.12 282 GLY A CA 1
ATOM 2041 C C . GLY A 1 282 ? -7.564 8.419 21.247 1.00 96.12 282 GLY A C 1
ATOM 2042 O O . GLY A 1 282 ? -6.845 8.109 22.198 1.00 96.12 282 GLY A O 1
ATOM 2043 N N . VAL A 1 283 ? -8.795 7.918 21.097 1.00 95.94 283 VAL A N 1
ATOM 2044 C CA . VAL A 1 283 ? -9.378 6.916 22.007 1.00 95.94 283 VAL A CA 1
ATOM 2045 C C . VAL A 1 283 ? -8.653 5.576 21.896 1.00 95.94 283 VAL A C 1
ATOM 2047 O O . VAL A 1 283 ? -8.217 5.042 22.917 1.00 95.94 283 VAL A O 1
ATOM 2050 N N . ASP A 1 284 ? -8.488 5.048 20.682 1.00 97.50 284 ASP A N 1
ATOM 2051 C CA . ASP A 1 284 ? -7.860 3.739 20.468 1.00 97.50 284 ASP A CA 1
ATOM 2052 C C . ASP A 1 284 ? -6.380 3.748 20.860 1.00 97.50 284 ASP A C 1
ATOM 2054 O O . ASP A 1 284 ? -5.902 2.801 21.490 1.00 97.50 284 ASP A O 1
ATOM 2058 N N . ILE A 1 285 ? -5.662 4.840 20.575 1.00 97.94 285 ILE A N 1
ATOM 2059 C CA . ILE A 1 285 ? -4.257 4.987 20.966 1.00 97.94 285 ILE A CA 1
ATOM 2060 C C . ILE A 1 285 ? -4.121 5.079 22.483 1.00 97.94 285 ILE A C 1
ATOM 2062 O O . ILE A 1 285 ? -3.270 4.401 23.058 1.00 97.94 285 ILE A O 1
ATOM 2066 N N . ALA A 1 286 ? -4.959 5.877 23.152 1.00 97.50 286 ALA A N 1
ATOM 2067 C CA . ALA A 1 286 ? -4.913 5.973 24.606 1.00 97.50 286 ALA A CA 1
ATOM 2068 C C . ALA A 1 286 ? -5.243 4.630 25.271 1.00 97.50 286 ALA A C 1
ATOM 2070 O O . ALA A 1 286 ? -4.540 4.214 26.192 1.00 97.50 286 ALA A O 1
ATOM 2071 N N . ARG A 1 287 ? -6.261 3.918 24.771 1.00 97.31 287 ARG A N 1
ATOM 2072 C CA . ARG A 1 287 ? -6.658 2.602 25.285 1.00 97.31 287 ARG A CA 1
ATOM 2073 C C . ARG A 1 287 ? -5.541 1.569 25.117 1.00 97.31 287 ARG A C 1
ATOM 2075 O O . ARG A 1 287 ? -5.196 0.904 26.091 1.00 97.31 287 ARG A O 1
ATOM 2082 N N . GLY A 1 288 ? -4.948 1.451 23.928 1.00 97.38 288 GLY A N 1
ATOM 2083 C CA . GLY A 1 288 ? -3.841 0.518 23.690 1.00 97.38 288 GLY A CA 1
ATOM 2084 C C . GLY A 1 288 ? -2.590 0.851 24.493 1.00 97.38 288 GLY A C 1
ATOM 2085 O O . GLY A 1 288 ? -1.961 -0.046 25.048 1.00 97.38 288 GLY A O 1
ATOM 2086 N N . ALA A 1 289 ? -2.265 2.133 24.647 1.00 97.31 289 ALA A N 1
ATOM 2087 C CA . ALA A 1 289 ? -1.123 2.551 25.448 1.00 97.31 289 ALA A CA 1
ATOM 2088 C C . ALA A 1 289 ? -1.312 2.228 26.944 1.00 97.31 289 ALA A C 1
ATOM 2090 O O . ALA A 1 289 ? -0.356 1.832 27.607 1.00 97.31 289 ALA A O 1
ATOM 2091 N N . LEU A 1 290 ? -2.538 2.315 27.472 1.00 97.25 290 LEU A N 1
ATOM 2092 C CA . LEU A 1 290 ? -2.845 1.872 28.838 1.00 97.25 290 LEU A CA 1
ATOM 2093 C C . LEU A 1 290 ? -2.718 0.351 29.007 1.00 97.25 290 LEU A C 1
ATOM 2095 O O . LEU A 1 290 ? -2.239 -0.084 30.051 1.00 97.25 290 LEU A O 1
ATOM 2099 N N . ARG A 1 291 ? -3.083 -0.454 27.995 1.00 96.44 291 ARG A N 1
ATOM 2100 C CA . ARG A 1 291 ? -2.855 -1.914 28.019 1.00 96.44 291 ARG A CA 1
ATOM 2101 C C . ARG A 1 291 ? -1.366 -2.254 28.067 1.00 96.44 291 ARG A C 1
ATOM 2103 O O . ARG A 1 291 ? -0.956 -3.053 28.899 1.00 96.44 291 ARG A O 1
ATOM 2110 N N . LEU A 1 292 ? -0.551 -1.593 27.242 1.00 95.75 292 LEU A N 1
ATOM 2111 C CA . LEU A 1 292 ? 0.907 -1.772 27.261 1.00 95.75 292 LEU A CA 1
ATOM 2112 C C . LEU A 1 292 ? 1.532 -1.361 28.602 1.00 95.75 292 LEU A C 1
ATOM 2114 O O . LEU A 1 292 ? 2.415 -2.052 29.104 1.00 95.75 292 LEU A O 1
ATOM 2118 N N . TRP A 1 293 ? 1.064 -0.257 29.194 1.00 95.50 293 TRP A N 1
ATOM 2119 C CA . TRP A 1 293 ? 1.508 0.175 30.522 1.00 95.50 293 TRP A CA 1
ATOM 2120 C C . TRP A 1 293 ? 1.148 -0.850 31.604 1.00 95.50 293 TRP A C 1
ATOM 2122 O O . TRP A 1 293 ? 2.008 -1.226 32.395 1.00 95.50 293 TRP A O 1
ATOM 2132 N N . ALA A 1 294 ? -0.093 -1.347 31.607 1.00 93.38 294 ALA A N 1
ATOM 2133 C CA . ALA A 1 294 ? -0.545 -2.360 32.560 1.00 93.38 294 ALA A CA 1
ATOM 2134 C C . ALA A 1 294 ? 0.240 -3.680 32.439 1.00 93.38 294 ALA A C 1
ATOM 2136 O O . ALA A 1 294 ? 0.448 -4.360 33.439 1.00 93.38 294 ALA A O 1
ATOM 2137 N N . ALA A 1 295 ? 0.722 -4.012 31.238 1.00 91.31 295 ALA A N 1
ATOM 2138 C CA . ALA A 1 295 ? 1.586 -5.164 30.981 1.00 91.31 295 ALA A CA 1
ATOM 2139 C C . ALA A 1 295 ? 3.068 -4.943 31.364 1.00 91.31 295 ALA A C 1
ATOM 2141 O O . ALA A 1 295 ? 3.895 -5.824 31.132 1.00 91.31 295 ALA A O 1
ATOM 2142 N N . GLY A 1 296 ? 3.431 -3.781 31.922 1.00 85.69 296 GLY A N 1
ATOM 2143 C CA . GLY A 1 296 ? 4.792 -3.481 32.380 1.00 85.69 296 GLY A CA 1
ATOM 2144 C C . GLY A 1 296 ? 5.790 -3.137 31.269 1.00 85.69 296 GLY A C 1
ATOM 2145 O O . GLY A 1 296 ? 6.995 -3.161 31.508 1.00 85.69 296 GLY A O 1
ATOM 2146 N N . GLN A 1 297 ? 5.329 -2.806 30.057 1.00 71.06 297 GLN A N 1
ATOM 2147 C CA . GLN A 1 297 ? 6.213 -2.399 28.959 1.00 71.06 297 GLN A CA 1
ATOM 2148 C C . GLN A 1 297 ? 6.602 -0.917 29.063 1.00 71.06 297 GLN A C 1
ATOM 2150 O O . GLN A 1 297 ? 6.182 -0.093 28.252 1.00 71.06 297 GLN A O 1
ATOM 2155 N N . GLU A 1 298 ? 7.410 -0.546 30.055 1.00 59.88 298 GLU A N 1
ATOM 2156 C CA . GLU A 1 298 ? 8.088 0.755 30.044 1.00 59.88 298 GLU A CA 1
ATOM 2157 C C . GLU A 1 298 ? 9.383 0.664 29.217 1.00 59.88 298 GLU A C 1
ATOM 2159 O O . GLU A 1 298 ? 10.210 -0.211 29.480 1.00 59.88 298 GLU A O 1
ATOM 2164 N N . PRO A 1 299 ? 9.591 1.520 28.197 1.00 53.25 299 PRO A N 1
ATOM 2165 C CA . PRO A 1 299 ? 10.904 1.637 27.581 1.00 53.25 299 PRO A CA 1
ATOM 2166 C C . PRO A 1 299 ? 11.878 2.233 28.606 1.00 53.25 299 PRO A C 1
ATOM 2168 O O . PRO A 1 299 ? 11.553 3.250 29.224 1.00 53.25 299 PRO A O 1
ATOM 2171 N N . GLN A 1 300 ? 13.038 1.586 28.772 1.00 44.59 300 GLN A N 1
ATOM 2172 C CA . GLN A 1 300 ? 14.202 2.164 29.454 1.00 44.59 300 GLN A CA 1
ATOM 2173 C C . GLN A 1 300 ? 14.673 3.439 28.748 1.00 44.59 300 GLN A C 1
ATOM 2175 O O . GLN A 1 300 ? 14.626 3.470 27.494 1.00 44.59 300 GLN A O 1
#

Sequence (300 aa):
MFVDQLTQFARRAADQRIAAIAARVAAPLRVRVRGRLGVGCSTVARALGRWFTVVESGADLDVQVIAEVVKPEDSASGAVLAVLNKADLTGFGGDGPMAAASARCPEFSALLGVPVLPMSGLLALAALDDPGAARWAALRALAADPAPAAIPRELLAGVDLFGIALAVAALRQGSGPKQVRALWRRVSGVDEVVGRIVAAGAPARYRRILDAVTELEALAVGDPAVDAFLNADDTVIARMGAALEAAQACGLPPGPAAPLRRAQHWQRYTRSAPGGVHRACGVDIARGALRLWAAGQEPQ

Nearest PDB structures (foldseek):
  3sf4-assembly2_B  TM=1.757E-01  e=4.671E+00  Homo sapiens

pLDDT: mean 93.49, std 6.47, range [44.59, 98.44]

Foldseek 3Di:
DLLVLLCVLCVVVVDPLSVVLSCLLPAFFEEEEDEDPPLCSVLLLVLCVVRHRYDNDPGLAYEYEDEDDDDPPGACVRHQEYEHEPLQPQDQDDPHSQVSSVVCQVVVCVVHVHGYFYFHSLLSQCLVDPLDDVLVVLLLVCLVPVDDPDRDPSNCVRQNPSLSVQSSVCVVVVDDSNVSSVVSNVSRRSVVVSVSVVLLCLLVSLVSVVVSLVVLVVVCVPPVSSVCSCPDLVNLLVNLVSLLSNCVSVVHHCADPFLQRSLVVLVVQLVVPPDDSSNSSSVSNNRNSVSCVVVVPGDD

Radius of gyration: 23.52 Å; Cα contacts (8 Å, |Δi|>4): 454; chains: 1; bounding box: 54×43×68 Å

=== Feature glossary ===
The record interleaves many kinds of information about one protein. Here is each kind framed as the question it answers.

Q: What does the local fold look like, residue by residue?
A: The Foldseek 3Di string encodes local tertiary geometry as a 20-letter alphabet — one character per residue — derived from the relative positions of nearby Cα atoms. Unlike the amino-acid sequence, 3Di is a direct function of the 3D structure, so two proteins with the same fold have similar 3Di strings even at low sequence identity.

Q: Which residues are in helices, strands, or loops?
A: The SS8 string is DSSP's per-residue secondary-structure call. α-helix (H) means an i→i+4 H-bond ladder; β-strand (E) means the residue participates in a β-sheet; 3₁₀ (G) and π (I) are tighter and wider helices; T/S are turns/bends; '-' is loop.

Q: How big and how compact is the whole molecule?
A: Radius of gyration (Rg) is the root-mean-square distance of Cα atoms from their centroid — a single number for overall size and compactness. A globular domain of N residues has Rg ≈ 2.2·N^0.38 Å; an extended or disordered chain has a much larger Rg. The Cα contact count is the number of residue pairs whose Cα atoms are within 8 Å and are more than four positions apart in sequence — a standard proxy for tertiary packing density. The bounding box is the smallest axis-aligned box enclosing all Cα atoms.

Q: Where is each backbone atom in 3D?
A: Structure coordinates are given as an mmCIF _atom_site loop: one row per atom with element, residue name, chain id, sequence number, and x/y/z position in Å. Only the four main-chain atoms per residue are included here; side chains are omitted to keep the record compact.

Q: What is the amino-acid chain?
A: Primary structure: the covalent order of the twenty standard amino acids along the backbone. Two proteins with the same sequence will (almost always) fold to the same structure; two with 30% identity often share a fold but not the details.

Q: What if only a Cα trace is available?
A: Three-state secondary structure (P-SEA) collapses the eight DSSP classes into helix (a), strand (b), and coil (c). P-SEA assigns these from Cα geometry alone — distances and angles — without requiring backbone oxygens, so it works on any Cα trace.

Q: What family and function is it annotated with?
A: Database cross-references. InterPro integrates a dozen domain/family signature databases into unified entries with residue-range hits. GO terms attach function/process/location labels with evidence codes. CATH codes position the fold in a four-level structural taxonomy. Organism is the NCBI-taxonomy species name.

Q: How confident is the AlphaFold model at each residue?
A: pLDDT is the predicted lDDT-Cα score: AlphaFold's confidence that the local environment of each residue (all inter-atomic distances within 15 Å) is correctly placed. It is a per-residue number between 0 and 100, with higher meaning more reliable.

Q: How mobile is each atom in the crystal?
A: B-factor (Debye–Waller factor) reflects atomic displacement in the crystal lattice. It is an experimental observable (units Å²), not a prediction; low values mean the atom is pinned down, high values mean it moves or is heterogeneous across the crystal.

Q: Which residues are buried vs exposed?
A: SASA measures how much of the protein is reachable by solvent. It is computed by rolling a water-sized probe over the atomic surface and summing the exposed area (Å²). Per-residue SASA distinguishes core (buried, low SASA) from surface (exposed, high SASA) residues; total SASA is a whole-molecule size measure.

Q: What do the diagnostic plots show?
A: Plot images: a contact map (which residues are close in 3D, as an N×N binary image), a Ramachandran scatter (backbone torsion angles, revealing secondary-structure composition at a glance), and — for AlphaFold structures — a PAE heatmap (pairwise prediction confidence).

Q: What known structures does this most resemble?
A: The Foldseek neighbor list gives the closest experimentally determined structures in the PDB, ranked by structural alignment. TM-score near 1 means near-identical fold; near 0.3 means only rough topology match. This is how one finds what a novel AlphaFold prediction most resembles in the solved-structure universe.

Q: Are the domains correctly placed relative to each other?
A: Predicted aligned error is AlphaFold's pairwise confidence. Unlike pLDDT (per-residue), PAE is per-residue-pair and captures whether two parts of the structure are correctly placed relative to each other. Units are ångströms of expected positional error.

Q: What do the rendered images show?
A: Structure images are PyMOL renders from six orthogonal camera directions. Cartoon representation draws helices as coils and strands as arrows; sticks shows the backbone as bonds; surface shows the solvent-excluded envelope. Rainbow coloring maps sequence position to hue (blue→red, N→C); chain coloring assigns a distinct color per polypeptide.

Q: What are the backbone torsion angles?
A: φ (phi) and ψ (psi) are the two rotatable backbone dihedrals per residue: φ is the C(i-1)–N–Cα–C torsion, ψ is the N–Cα–C–N(i+1) torsion, both in degrees on (−180°, 180°]. α-helical residues cluster near (−60°, −45°); β-strand residues near (−120°, +130°). A Ramachandran plot is simply a scatter of (φ, ψ) for every residue.